Protein AF-A0A812L298-F1 (afdb_monomer)

Secondary structure (DSSP, 8-state):
----EEEEEEEE-HHHHHHHHHTT----TT-EEEEE-SS-TTSPPBHHHHHHHHHHHHHHHHHHHTTTS--EEEEEEEEEETT-S-TTT-----TTSBHHHH--TTEEEEEEEEEEEHHHHHH-S----HHHHHHHHHH-S--TT-EEEEE-SS-EEEEEEEEEEEEETTEEEEEEEEE---STHHHHHHHSPP--SSSPPPPSS-TT-EEEEEE---TTSB-EEEEEEEEEESPBPPS-SEEEETTEEEE--SB-SEEEEESSSSSSEEEE-S--TTTEEETT-S-SS--BS---SEEEEE-TTS-EEEEETTT--EEE-----TTS----------

Sequence (338 aa):
MPKDSIKVYIKWAKETAELFQDLEINWSEKELVKIQCPESPDAPITIDDMSTWIESRVESMYETATQGMDKIMVQVQWIATASSPEIEIQLALNWNDAVHEHFKDEDLVVVECQAMSESGEEETGPNYTKQNLKDIRKTLRFSLSDRVICNCGPLWLPGSVVGTAVESDGELFPYLVKTVCFELLFLVKSAALGRMTSSRPKLRFAEGERVAVRVRNSNDGLECWCSGRVAALWPQLPGESKWDIDGITGEFPKEVPYRVDLLAGPANWIFVHWDNHTLIRREGLQPQTRVKGISKRLEIRRRDDGTMEQVDHLTEHRKPVSKINADMDMSDSDSDQD

Radius of gyration: 24.57 Å; Cα contacts (8 Å, |Δi|>4): 551; chains: 1; bounding box: 57×62×57 Å

Solvent-accessible surface area (backbone atoms only — not comparable to full-atom values): 20138 Å² total; per-residue (Å²): 128,79,55,29,61,50,36,32,22,52,37,65,32,71,69,32,44,54,54,32,56,78,63,64,47,88,76,59,58,83,47,75,43,76,50,64,56,91,87,43,73,85,45,66,39,24,41,45,59,53,41,53,51,51,28,55,50,53,31,52,49,35,22,59,71,49,71,64,77,44,50,51,53,53,45,66,77,40,61,46,60,69,82,51,94,56,78,89,74,64,75,65,62,61,49,82,41,46,39,75,81,80,50,56,73,72,36,52,34,34,34,34,50,48,74,49,40,62,68,58,57,75,72,70,36,78,84,71,46,78,64,53,44,54,56,53,51,70,71,51,91,74,55,80,66,38,78,45,70,43,78,70,80,99,43,76,42,56,24,29,26,75,36,61,54,38,78,55,95,58,40,76,37,68,63,38,65,49,62,61,85,60,89,53,58,66,57,37,31,71,66,22,71,68,78,89,59,94,71,80,78,88,69,96,73,56,70,70,40,61,25,26,32,55,51,77,50,48,96,88,54,28,50,33,74,35,50,26,28,28,70,34,69,57,40,71,57,82,76,79,51,63,50,73,58,97,85,51,69,52,72,43,41,60,50,27,53,32,28,30,38,35,76,58,73,99,50,67,54,49,72,39,36,53,97,38,51,80,43,42,31,53,56,88,62,64,73,92,69,73,38,74,73,77,71,71,59,66,45,80,40,75,45,98,88,69,50,46,30,36,35,32,47,72,80,69,48,74,44,75,52,78,73,73,68,92,76,74,74,85,72,85,71,86,72,83,82,128

Organism: Symbiodinium pilosum (NCBI:txid2952)

pLDDT: mean 87.44, std 13.54, range [41.84, 98.56]

Foldseek 3Di:
DQQQKAWEQEDEDPVQVVVCVVLVQDDDSPDTDMQGDPPDSRDFQFLLSVQVVVQVVSQVSSCVVVVNPKTKGKGWPAKAFPPPPCPPDDDGDDRGDGPVVHDHHHTYMYIYMDMDMPVNLPPPQPPQDPVNQVVLLVVDPDDAQDWDWDDPDPDTFIWGFHDAQDDDSSDTDRTDTGGDCPPPLVVLQRPADDDPDPDDDDAPDDFQAKKWFWDDADPVLWTDIFIWTFHDAFDFRDDDQWDADPNDIDGTDRTAGTKTQTPDDPDRIDGQRDRDLQTMFHPVPDDPDTDNDTDDQWDWDQDPVRWIWIARRNVRDIHGDDDDPPPPDPPPPPPPDD

Mean predicted aligned error: 14.36 Å

Structure (mmCIF, N/CA/C/O backbone):
data_AF-A0A812L298-F1
#
_entry.id   AF-A0A812L298-F1
#
loop_
_atom_site.group_PDB
_atom_site.id
_atom_site.type_symbol
_atom_site.label_atom_id
_atom_site.label_alt_id
_atom_site.label_comp_id
_atom_site.label_asym_id
_atom_site.label_entity_id
_atom_site.label_seq_id
_atom_site.pdbx_PDB_ins_code
_atom_site.Cartn_x
_atom_site.Cartn_y
_atom_site.Cartn_z
_atom_site.occupancy
_atom_site.B_iso_or_equiv
_atom_site.auth_seq_id
_atom_site.auth_comp_id
_atom_site.auth_asym_id
_atom_site.auth_atom_id
_atom_site.pdbx_PDB_model_num
ATOM 1 N N . MET A 1 1 ? -16.485 22.740 -23.161 1.00 54.47 1 MET A N 1
ATOM 2 C CA . MET A 1 1 ? -15.365 23.500 -22.573 1.00 54.47 1 MET A CA 1
ATOM 3 C C . MET A 1 1 ? -14.612 22.545 -21.671 1.00 54.47 1 MET A C 1
ATOM 5 O O . MET A 1 1 ? -15.299 21.721 -21.069 1.00 54.47 1 MET A O 1
ATOM 9 N N . PRO A 1 2 ? -13.271 22.581 -21.646 1.00 57.38 2 PRO A N 1
ATOM 10 C CA . PRO A 1 2 ? -12.491 21.728 -20.758 1.00 57.38 2 PRO A CA 1
ATOM 11 C C . PRO A 1 2 ? -12.978 21.937 -19.323 1.00 57.38 2 PRO A C 1
ATOM 13 O O . PRO A 1 2 ? -13.188 23.072 -18.900 1.00 57.38 2 PRO A O 1
ATOM 16 N N . LYS A 1 3 ? -13.264 20.832 -18.641 1.00 80.56 3 LYS A N 1
ATOM 17 C CA . LYS A 1 3 ? -13.674 20.777 -17.236 1.00 80.56 3 LYS A CA 1
ATOM 18 C C . LYS A 1 3 ? -12.449 20.391 -16.398 1.00 80.56 3 LYS A C 1
ATOM 20 O O . LYS A 1 3 ? -12.455 19.402 -15.674 1.00 80.56 3 LYS A O 1
ATOM 25 N N . ASP A 1 4 ? -11.363 21.120 -16.632 1.00 89.69 4 ASP A N 1
ATOM 26 C CA . ASP A 1 4 ? -10.029 20.868 -16.082 1.00 89.69 4 ASP A CA 1
ATOM 27 C C . ASP A 1 4 ? -9.793 21.620 -14.766 1.00 89.69 4 ASP A C 1
ATOM 29 O O . ASP A 1 4 ? -8.717 21.519 -14.182 1.00 89.69 4 ASP A O 1
ATOM 33 N N . SER A 1 5 ? -10.774 22.408 -14.312 1.00 95.06 5 SER A N 1
ATOM 34 C CA . SER A 1 5 ? -10.739 23.112 -13.036 1.00 95.06 5 SER A CA 1
ATOM 35 C C . SER A 1 5 ? -12.124 23.297 -12.430 1.00 95.06 5 SER A C 1
ATOM 37 O O . SER A 1 5 ? -13.108 23.446 -13.154 1.00 95.06 5 SER A O 1
ATOM 39 N N . ILE A 1 6 ? -12.177 23.336 -11.099 1.00 96.69 6 ILE A N 1
ATOM 40 C CA . ILE A 1 6 ? -13.368 23.696 -10.325 1.00 96.69 6 ILE A CA 1
ATOM 41 C C . ILE A 1 6 ? -13.016 24.774 -9.299 1.00 96.69 6 ILE A C 1
ATOM 43 O O . ILE A 1 6 ? -11.891 24.812 -8.788 1.00 96.69 6 ILE A O 1
ATOM 47 N N . LYS A 1 7 ? -13.962 25.665 -8.997 1.00 97.44 7 LYS A N 1
ATOM 48 C CA . LYS A 1 7 ? -13.848 26.614 -7.884 1.00 97.44 7 LYS A CA 1
ATOM 49 C C . LYS A 1 7 ? -14.827 26.245 -6.783 1.00 97.44 7 LYS A C 1
ATOM 51 O O . LYS A 1 7 ? -16.012 26.192 -7.058 1.00 97.44 7 LYS A O 1
ATOM 56 N N . VAL A 1 8 ? -14.377 26.035 -5.555 1.00 97.62 8 VAL A N 1
ATOM 57 C CA . VAL A 1 8 ? -15.259 25.645 -4.438 1.00 97.62 8 VAL A CA 1
ATOM 58 C C . VAL A 1 8 ? -14.851 26.339 -3.145 1.00 97.62 8 VAL A C 1
ATOM 60 O O . VAL A 1 8 ? -13.717 26.800 -3.011 1.00 97.62 8 VAL A O 1
ATOM 63 N N . TYR A 1 9 ? -15.773 26.408 -2.192 1.00 97.81 9 TYR A N 1
ATOM 64 C CA . TYR A 1 9 ? -15.459 26.697 -0.796 1.00 97.81 9 TYR A CA 1
ATOM 65 C C . TYR A 1 9 ? -15.268 25.376 -0.059 1.00 97.81 9 TYR A C 1
ATOM 67 O O . TYR A 1 9 ? -16.075 24.464 -0.225 1.00 97.81 9 TYR A O 1
ATOM 75 N N . ILE A 1 10 ? -14.226 25.273 0.763 1.00 97.62 10 ILE A N 1
ATOM 76 C CA . ILE A 1 10 ? -13.982 24.084 1.585 1.00 97.62 10 ILE A CA 1
ATOM 77 C C . ILE A 1 10 ? -14.351 24.393 3.028 1.00 97.62 10 ILE A C 1
ATOM 79 O O . ILE A 1 10 ? -13.881 25.376 3.601 1.00 97.62 10 ILE A O 1
ATOM 83 N N . LYS A 1 11 ? -15.177 23.526 3.600 1.00 96.44 11 LYS A N 1
ATOM 84 C CA . LYS A 1 11 ? -15.534 23.501 5.009 1.00 96.44 11 LYS A CA 1
ATOM 85 C C . LYS A 1 11 ? -15.135 22.158 5.599 1.00 96.44 11 LYS A C 1
ATOM 87 O O . LYS A 1 11 ? -15.425 21.113 5.023 1.00 96.44 11 LYS A O 1
ATOM 92 N N . TRP A 1 12 ? -14.519 22.183 6.769 1.00 96.56 12 TRP A N 1
ATOM 93 C CA . TRP A 1 12 ? -14.191 20.955 7.476 1.00 96.56 12 TRP A CA 1
ATOM 94 C C . TRP A 1 12 ? -15.433 20.366 8.139 1.00 96.56 12 TRP A C 1
ATOM 96 O O . TRP A 1 12 ? -16.313 21.087 8.628 1.00 96.56 12 TRP A O 1
ATOM 106 N N . ALA A 1 13 ? -15.500 19.041 8.159 1.00 94.19 13 ALA A N 1
ATOM 107 C CA . ALA A 1 13 ? -16.335 18.332 9.107 1.00 94.19 13 ALA A CA 1
ATOM 108 C C . ALA A 1 13 ? -15.912 18.685 10.543 1.00 94.19 13 ALA A C 1
ATOM 110 O O . ALA A 1 13 ? -14.827 19.223 10.779 1.00 94.19 13 ALA A O 1
ATOM 111 N N . LYS A 1 14 ? -16.802 18.458 11.510 1.00 94.50 14 LYS A N 1
ATOM 112 C CA . LYS A 1 14 ? -16.631 18.990 12.866 1.00 94.50 14 LYS A CA 1
ATOM 113 C C . LYS A 1 14 ? -15.371 18.427 13.532 1.00 94.50 14 LYS A C 1
ATOM 115 O O . LYS A 1 14 ? -14.591 19.191 14.089 1.00 94.50 14 LYS A O 1
ATOM 120 N N . GLU A 1 15 ? -15.177 17.121 13.436 1.00 93.50 15 GLU A N 1
ATOM 121 C CA . GLU A 1 15 ? -14.054 16.378 13.998 1.00 93.50 15 GLU A CA 1
ATOM 122 C C . GLU A 1 15 ? -12.728 16.834 13.374 1.00 93.50 15 GLU A C 1
ATOM 124 O O . GLU A 1 15 ? -11.774 17.147 14.085 1.00 93.50 15 GLU A O 1
ATOM 129 N N . THR A 1 16 ? -12.699 16.981 12.046 1.00 95.81 16 THR A N 1
ATOM 130 C CA . THR A 1 16 ? -11.547 17.536 11.321 1.00 95.81 16 THR A CA 1
ATOM 131 C C . THR A 1 16 ? -11.248 18.985 11.725 1.00 95.81 16 THR A C 1
ATOM 133 O O . THR A 1 16 ? -10.086 19.352 11.871 1.00 95.81 16 THR A O 1
ATOM 136 N N . ALA A 1 17 ? -12.272 19.823 11.924 1.00 96.81 17 ALA A N 1
ATOM 137 C CA . ALA A 1 17 ? -12.091 21.214 12.337 1.00 96.81 17 ALA A CA 1
ATOM 138 C C . ALA A 1 17 ? -11.452 21.323 13.731 1.00 96.81 17 ALA A C 1
ATOM 140 O O . ALA A 1 17 ? -10.579 22.164 13.932 1.00 96.81 17 ALA A O 1
ATOM 141 N N . GLU A 1 18 ? -11.874 20.471 14.671 1.00 95.75 18 GLU A N 1
ATOM 142 C CA . GLU A 1 18 ? -11.286 20.374 16.014 1.00 95.75 18 GLU A CA 1
ATOM 143 C C . GLU A 1 18 ? -9.820 19.912 15.928 1.00 95.75 18 GLU A C 1
ATOM 145 O O . GLU A 1 18 ? -8.937 20.587 16.455 1.00 95.75 18 GLU A O 1
ATOM 150 N N . LEU A 1 19 ? -9.541 18.846 15.165 1.00 95.00 19 LEU A N 1
ATOM 151 C CA . LEU A 1 19 ? -8.179 18.350 14.926 1.00 95.00 19 LEU A CA 1
ATOM 152 C C . LEU A 1 19 ? -7.259 19.428 14.326 1.00 95.00 19 LEU A C 1
ATOM 154 O O . LEU A 1 19 ? -6.132 19.624 14.772 1.00 95.00 19 LEU A O 1
ATOM 158 N N . PHE A 1 20 ? -7.728 20.142 13.303 1.00 96.56 20 PHE A N 1
ATOM 159 C CA . PHE A 1 20 ? -6.929 21.151 12.603 1.00 96.56 20 PHE A CA 1
ATOM 160 C C . PHE A 1 20 ? -6.741 22.430 13.418 1.00 96.56 20 PHE A C 1
ATOM 162 O O . PHE A 1 20 ? -5.748 23.131 13.222 1.00 96.56 20 PHE A O 1
ATOM 169 N N . GLN A 1 21 ? -7.649 22.722 14.352 1.00 96.06 21 GLN A N 1
ATOM 170 C CA . GLN A 1 21 ? -7.463 23.794 15.323 1.00 96.06 21 GLN A CA 1
ATOM 171 C C . GLN A 1 21 ? -6.296 23.486 16.272 1.00 96.06 21 GLN A C 1
ATOM 173 O O . GLN A 1 21 ? -5.487 24.380 16.526 1.00 96.06 21 GLN A O 1
ATOM 178 N N . ASP A 1 22 ? -6.183 22.243 16.748 1.00 93.56 22 ASP A N 1
ATOM 179 C CA . ASP A 1 22 ? -5.086 21.809 17.625 1.00 93.56 22 ASP A CA 1
ATOM 180 C C . ASP A 1 22 ? -3.728 21.803 16.899 1.00 93.56 22 ASP A C 1
ATOM 182 O O . ASP A 1 22 ? -2.700 22.103 17.502 1.00 93.56 22 ASP A O 1
ATOM 186 N N . LEU A 1 23 ? -3.729 21.529 15.590 1.00 94.38 23 LEU A N 1
ATOM 187 C CA . LEU A 1 23 ? -2.545 21.573 14.719 1.00 94.38 23 LEU A CA 1
ATOM 188 C C . LEU A 1 23 ? -2.217 22.981 14.176 1.00 94.38 23 LEU A C 1
ATOM 190 O O . LEU A 1 23 ? -1.342 23.118 13.325 1.00 94.38 23 LEU A O 1
ATOM 194 N N . GLU A 1 24 ? -2.931 24.021 14.621 1.00 95.88 24 GLU A N 1
ATOM 195 C CA . GLU A 1 24 ? -2.778 25.415 14.168 1.00 95.88 24 GLU A CA 1
ATOM 196 C C . GLU A 1 24 ? -2.913 25.618 12.638 1.00 95.88 24 GLU A C 1
ATOM 198 O O . GLU A 1 24 ? -2.385 26.573 12.057 1.00 95.88 24 GLU A O 1
ATOM 203 N N . ILE A 1 25 ? -3.674 24.758 11.956 1.00 96.31 25 ILE A N 1
ATOM 204 C CA . ILE A 1 25 ? -3.893 24.837 10.507 1.00 96.31 25 ILE A CA 1
ATOM 205 C C . ILE A 1 25 ? -4.925 25.931 10.205 1.00 96.31 25 ILE A C 1
ATOM 207 O O . ILE A 1 25 ? -6.136 25.761 10.348 1.00 96.31 25 ILE A O 1
ATOM 211 N N . ASN A 1 26 ? -4.445 27.084 9.737 1.00 94.25 26 ASN A N 1
ATOM 212 C CA . ASN A 1 26 ? -5.278 28.266 9.507 1.00 94.25 26 ASN A CA 1
ATOM 213 C C . ASN A 1 26 ? -5.971 28.266 8.130 1.00 94.25 26 ASN A C 1
ATOM 215 O O . ASN A 1 26 ? -5.600 29.029 7.234 1.00 94.25 26 ASN A O 1
ATOM 219 N N . TRP A 1 27 ? -6.977 27.407 7.946 1.00 96.25 27 TRP A N 1
ATOM 220 C CA . TRP A 1 27 ? -7.799 27.374 6.730 1.00 96.25 27 TRP A CA 1
ATOM 221 C C . TRP A 1 27 ? -9.065 28.226 6.868 1.00 96.25 27 TRP A C 1
ATOM 223 O O . TRP A 1 27 ? -9.866 28.042 7.782 1.00 96.25 27 TRP A O 1
ATOM 233 N N . SER A 1 28 ? -9.296 29.138 5.921 1.00 96.12 28 SER A N 1
ATOM 234 C CA . SER A 1 28 ? -10.491 29.986 5.910 1.00 96.12 28 SER A CA 1
ATOM 235 C C . SER A 1 28 ? -11.615 29.358 5.085 1.00 96.12 28 SER A C 1
ATOM 237 O O . SER A 1 28 ? -11.515 29.283 3.863 1.00 96.12 28 SER A O 1
ATOM 239 N N . GLU A 1 29 ? -12.750 29.031 5.715 1.00 95.50 29 GLU A N 1
ATOM 240 C CA . GLU A 1 29 ? -13.959 28.552 5.007 1.00 95.50 29 GLU A CA 1
ATOM 241 C C . GLU A 1 29 ? -14.527 29.573 3.997 1.00 95.50 29 GLU A C 1
ATOM 243 O O . GLU A 1 29 ? -15.375 29.250 3.169 1.00 95.50 29 GLU A O 1
ATOM 248 N N . LYS A 1 30 ? -14.081 30.834 4.064 1.00 96.31 30 LYS A N 1
ATOM 249 C CA . LYS A 1 30 ? -14.490 31.911 3.147 1.00 96.31 30 LYS A CA 1
ATOM 250 C C . LYS A 1 30 ? -13.591 32.022 1.918 1.00 96.31 30 LYS A C 1
ATOM 252 O O . LYS A 1 30 ? -13.860 32.854 1.051 1.00 96.31 30 LYS A O 1
ATOM 257 N N . GLU A 1 31 ? -12.497 31.268 1.864 1.00 96.94 31 GLU A N 1
ATOM 258 C CA . GLU A 1 31 ? -11.601 31.272 0.718 1.00 96.94 31 GLU A CA 1
ATOM 259 C C . GLU A 1 31 ? -12.207 30.453 -0.428 1.00 96.94 31 GLU A C 1
ATOM 261 O O . GLU A 1 31 ? -12.492 29.267 -0.279 1.00 96.94 31 GLU A O 1
ATOM 266 N N . LEU A 1 32 ? -12.390 31.093 -1.586 1.00 97.56 32 LEU A N 1
ATOM 267 C CA . LEU A 1 32 ? -12.766 30.400 -2.815 1.00 97.56 32 LEU A CA 1
ATOM 268 C C . LEU A 1 32 ? -11.501 29.808 -3.442 1.00 97.56 32 LEU A C 1
ATOM 270 O O . LEU A 1 32 ? -10.685 30.542 -4.009 1.00 97.56 32 LEU A O 1
ATOM 274 N N . VAL A 1 33 ? -11.341 28.490 -3.355 1.00 97.25 33 VAL A N 1
ATOM 275 C CA . VAL A 1 33 ? -10.172 27.795 -3.897 1.00 97.25 33 VAL A CA 1
ATOM 276 C C . VAL A 1 33 ? -10.432 27.328 -5.323 1.00 97.25 33 VAL A C 1
ATOM 278 O O . VAL A 1 33 ? -11.528 26.882 -5.649 1.00 97.25 33 VAL A O 1
ATOM 281 N N . LYS A 1 34 ? -9.416 27.429 -6.187 1.00 97.19 34 LYS A N 1
ATOM 282 C CA . LYS A 1 34 ? -9.440 26.864 -7.541 1.00 97.19 34 LYS A CA 1
ATOM 283 C C . LYS A 1 34 ? -8.575 25.607 -7.572 1.00 97.19 34 LYS A C 1
ATOM 285 O O . LYS A 1 34 ? -7.360 25.708 -7.419 1.00 97.19 34 LYS A O 1
ATOM 290 N N . ILE A 1 35 ? -9.198 24.465 -7.832 1.00 95.75 35 ILE A N 1
ATOM 291 C CA . ILE A 1 35 ? -8.538 23.165 -7.968 1.00 95.75 35 ILE A CA 1
ATOM 292 C C . ILE A 1 35 ? -8.365 22.882 -9.461 1.00 95.75 35 ILE A C 1
ATOM 294 O O . ILE A 1 35 ? -9.305 23.066 -10.234 1.00 95.75 35 ILE A O 1
ATOM 298 N N . GLN A 1 36 ? -7.158 22.500 -9.883 1.00 94.00 36 GLN A N 1
ATOM 299 C CA . GLN A 1 36 ? -6.814 22.227 -11.282 1.00 94.00 36 GLN A CA 1
ATOM 300 C C . GLN A 1 36 ? -5.922 20.984 -11.361 1.00 94.00 36 GLN A C 1
ATOM 302 O O . GL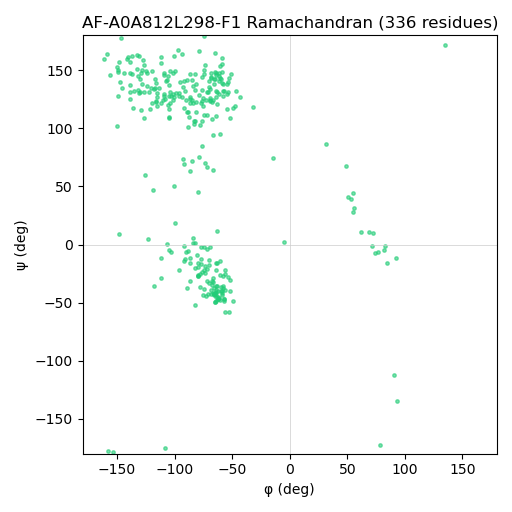N A 1 36 ? -4.933 20.911 -10.633 1.00 94.00 36 GLN A O 1
ATOM 307 N N . CYS A 1 37 ? -6.248 20.032 -12.242 1.00 84.19 37 CYS A N 1
ATOM 308 C CA . CYS A 1 37 ? -5.417 18.841 -12.442 1.00 84.19 37 CYS A CA 1
ATOM 309 C C . CYS A 1 37 ? -4.175 19.206 -13.283 1.00 84.19 37 CYS A C 1
ATOM 311 O O . CYS A 1 37 ? -4.324 19.728 -14.393 1.00 84.19 37 CYS A O 1
ATOM 313 N N . PRO A 1 38 ? -2.947 18.959 -12.793 1.00 71.25 38 PRO A N 1
ATOM 314 C CA . PRO A 1 38 ? -1.731 19.362 -13.496 1.00 71.25 38 PRO A CA 1
ATOM 315 C C . PRO A 1 38 ? -1.336 18.412 -14.638 1.00 71.25 38 PRO A C 1
ATOM 317 O O . PRO A 1 38 ? -0.552 18.803 -15.502 1.00 71.25 38 PRO A O 1
ATOM 320 N N . GLU A 1 39 ? -1.834 17.171 -14.648 1.00 77.19 39 GLU A N 1
ATOM 321 C CA . GLU A 1 39 ? -1.247 16.104 -15.472 1.00 77.19 39 GLU A CA 1
ATOM 322 C C . GLU A 1 39 ? -1.930 15.888 -16.828 1.00 77.19 39 GLU A C 1
ATOM 324 O O . GLU A 1 39 ? -1.297 15.370 -17.750 1.00 77.19 39 GLU A O 1
ATOM 329 N N . SER A 1 40 ? -3.188 16.308 -16.995 1.00 79.19 40 SER A N 1
ATOM 330 C CA . SER A 1 40 ? -3.911 16.132 -18.258 1.00 79.19 40 SER A CA 1
ATOM 331 C C . SER A 1 40 ? -4.944 17.244 -18.485 1.00 79.19 40 SER A C 1
ATOM 333 O O . SER A 1 40 ? -6.040 17.168 -17.930 1.00 79.19 40 SER A O 1
ATOM 335 N N . PRO A 1 41 ? -4.658 18.245 -19.343 1.00 79.19 41 PRO A N 1
ATOM 336 C CA . PRO A 1 41 ? -5.571 19.369 -19.591 1.00 79.19 41 PRO A CA 1
ATOM 337 C C . PRO A 1 41 ? -6.908 18.951 -20.229 1.00 79.19 41 PRO A C 1
ATOM 339 O O . PRO A 1 41 ? -7.867 19.719 -20.214 1.00 79.19 41 PRO A O 1
ATOM 342 N N . ASP A 1 42 ? -6.979 17.736 -20.781 1.00 87.00 42 ASP A N 1
ATOM 343 C CA . ASP A 1 42 ? -8.177 17.192 -21.423 1.00 87.00 42 ASP A CA 1
ATOM 344 C C . ASP A 1 42 ? -8.932 16.172 -20.549 1.00 87.00 42 ASP A C 1
ATOM 346 O O . ASP A 1 42 ? -10.018 15.731 -20.932 1.00 87.00 42 ASP A O 1
ATOM 350 N N . ALA A 1 43 ? -8.389 15.781 -19.387 1.00 89.12 43 ALA A N 1
ATOM 351 C CA . ALA A 1 43 ? -9.072 14.857 -18.481 1.00 89.12 43 ALA A CA 1
ATOM 352 C C . ALA A 1 43 ? -9.965 15.630 -17.494 1.00 89.12 43 ALA A C 1
ATOM 354 O O . ALA A 1 43 ? -9.574 16.702 -17.029 1.00 89.12 43 ALA A O 1
ATOM 355 N N . PRO A 1 44 ? -11.165 15.118 -17.164 1.00 93.12 44 PRO A N 1
ATOM 356 C CA . PRO A 1 44 ? -11.955 15.691 -16.084 1.00 93.12 44 PRO A CA 1
ATOM 357 C C . PRO A 1 44 ? -11.234 15.485 -14.748 1.00 93.12 44 PRO A C 1
ATOM 359 O O . PRO A 1 44 ? -10.666 14.420 -14.522 1.00 93.12 44 PRO A O 1
ATOM 362 N N . ILE A 1 45 ? -11.309 16.475 -13.857 1.00 95.06 45 ILE A N 1
ATOM 363 C CA . ILE A 1 45 ? -10.868 16.303 -12.466 1.00 95.06 45 ILE A CA 1
ATOM 364 C C . ILE A 1 45 ? -11.751 15.247 -11.804 1.00 95.06 45 ILE A C 1
ATOM 366 O O . ILE A 1 45 ? -12.982 15.338 -11.888 1.00 95.06 45 ILE A O 1
ATOM 370 N N . THR A 1 46 ? -11.132 14.278 -11.139 1.00 95.19 46 THR A N 1
ATOM 371 C CA . THR A 1 46 ? -11.802 13.251 -10.335 1.00 95.19 46 THR A CA 1
ATOM 372 C C . THR A 1 46 ? -11.900 13.640 -8.857 1.00 95.19 46 THR A C 1
ATOM 374 O O . THR A 1 46 ? -11.230 14.567 -8.397 1.00 95.19 46 THR A O 1
ATOM 377 N N . ILE A 1 47 ? -12.759 12.960 -8.096 1.00 95.62 47 ILE A N 1
ATOM 378 C CA . ILE A 1 47 ? -12.847 13.153 -6.639 1.00 95.62 47 ILE A CA 1
ATOM 379 C C . ILE A 1 47 ? -11.488 12.879 -5.967 1.00 95.62 47 ILE A C 1
ATOM 381 O O . ILE A 1 47 ? -11.107 13.624 -5.068 1.00 95.62 47 ILE A O 1
ATOM 385 N N . ASP A 1 48 ? -10.736 11.884 -6.446 1.00 94.19 48 ASP A N 1
ATOM 386 C CA . ASP A 1 48 ? -9.365 11.577 -6.010 1.00 94.19 48 ASP A CA 1
ATOM 387 C C . ASP A 1 48 ? -8.401 12.751 -6.262 1.00 94.19 48 ASP A C 1
ATOM 389 O O . ASP A 1 48 ? -7.722 13.204 -5.346 1.00 94.19 48 ASP A O 1
ATOM 393 N N . ASP A 1 49 ? -8.419 13.345 -7.462 1.00 94.38 49 ASP A N 1
ATOM 394 C CA . ASP A 1 49 ? -7.581 14.516 -7.775 1.00 94.38 49 ASP A CA 1
ATOM 395 C C . ASP A 1 49 ? -7.871 15.700 -6.834 1.00 94.38 49 ASP A C 1
ATOM 397 O O . ASP A 1 49 ? -6.963 16.410 -6.393 1.00 94.38 49 ASP A O 1
ATOM 401 N N . MET A 1 50 ? -9.154 15.934 -6.538 1.00 95.88 50 MET A N 1
ATOM 402 C CA . MET A 1 50 ? -9.583 16.966 -5.595 1.00 95.88 50 MET A CA 1
ATOM 403 C C . MET A 1 50 ? -9.105 16.658 -4.171 1.00 95.88 50 MET A C 1
ATOM 405 O O . MET A 1 50 ? -8.627 17.564 -3.491 1.00 95.88 50 MET A O 1
ATOM 409 N N . SER A 1 51 ? -9.202 15.396 -3.753 1.00 95.62 51 SER A N 1
ATOM 410 C CA . SER A 1 51 ? -8.711 14.883 -2.473 1.00 95.62 51 SER A CA 1
ATOM 411 C C . SER A 1 51 ? -7.224 15.164 -2.287 1.00 95.62 51 SER A C 1
ATOM 413 O O . SER A 1 51 ? -6.843 15.903 -1.382 1.00 95.62 51 SER A O 1
ATOM 415 N N . THR A 1 52 ? -6.396 14.683 -3.216 1.00 93.38 52 THR A N 1
ATOM 416 C CA . THR A 1 52 ? -4.938 14.848 -3.181 1.00 93.38 52 THR A CA 1
ATOM 417 C C . THR A 1 52 ? -4.525 16.317 -3.182 1.00 93.38 52 THR A C 1
ATOM 419 O O . THR A 1 52 ? -3.567 16.706 -2.512 1.00 93.38 52 THR A O 1
ATOM 422 N N . TRP A 1 53 ? -5.249 17.169 -3.914 1.00 95.69 53 TRP A N 1
ATOM 423 C CA . TRP A 1 53 ? -4.984 18.606 -3.893 1.00 95.69 53 TRP A CA 1
ATOM 424 C C . TRP A 1 53 ? -5.260 19.226 -2.517 1.00 95.69 53 TRP A C 1
ATOM 426 O O . TRP A 1 53 ? -4.480 20.064 -2.058 1.00 95.69 53 TRP A O 1
ATOM 436 N N . ILE A 1 54 ? -6.358 18.831 -1.860 1.00 96.56 54 ILE A N 1
ATOM 437 C CA . ILE A 1 54 ? -6.713 19.311 -0.518 1.00 96.56 54 ILE A CA 1
ATOM 438 C C . ILE A 1 54 ? -5.662 18.849 0.496 1.00 96.56 54 ILE A C 1
ATOM 440 O O . ILE A 1 54 ? -5.147 19.689 1.232 1.00 96.56 54 ILE A O 1
ATOM 444 N N . GLU A 1 55 ? -5.310 17.561 0.488 1.00 96.00 55 GLU A N 1
ATOM 445 C CA . GLU A 1 55 ? -4.286 16.959 1.357 1.00 96.00 55 GLU A CA 1
ATOM 446 C C . GLU A 1 55 ? -2.968 17.728 1.250 1.00 96.00 55 GLU A C 1
ATOM 448 O O . GLU A 1 55 ? -2.531 18.345 2.220 1.00 96.00 55 GLU A O 1
ATOM 453 N N . SER A 1 56 ? -2.416 17.831 0.037 1.00 94.56 56 SER A N 1
ATOM 454 C CA . SER A 1 56 ? -1.142 18.513 -0.210 1.00 94.56 56 SER A CA 1
ATOM 455 C C . SER A 1 56 ? -1.152 19.980 0.233 1.00 94.56 56 SER A C 1
ATOM 457 O O . SER A 1 56 ? -0.148 20.505 0.726 1.00 94.56 56 SER A O 1
ATOM 459 N N . ARG A 1 57 ? -2.288 20.673 0.082 1.00 96.56 57 ARG A N 1
ATOM 460 C CA . ARG A 1 57 ? -2.407 22.064 0.525 1.00 96.56 57 ARG A CA 1
ATOM 461 C C . ARG A 1 57 ? -2.423 22.181 2.047 1.00 96.56 57 ARG A C 1
ATOM 463 O O . ARG A 1 57 ? -1.780 23.087 2.573 1.00 96.56 57 ARG A O 1
ATOM 470 N N . VAL A 1 58 ? -3.144 21.302 2.739 1.00 97.25 58 VAL A N 1
ATOM 471 C CA . VAL A 1 58 ? -3.186 21.269 4.209 1.00 97.25 58 VAL A CA 1
ATOM 472 C C . VAL A 1 58 ? -1.805 20.931 4.775 1.00 97.25 58 VAL A C 1
ATOM 474 O O . VAL A 1 58 ? -1.330 21.633 5.666 1.00 97.25 58 VAL A O 1
ATOM 477 N N . GLU A 1 59 ? -1.125 19.935 4.207 1.00 96.25 59 GLU A N 1
ATOM 478 C CA . GLU A 1 59 ? 0.245 19.555 4.577 1.00 96.25 59 GLU A CA 1
ATOM 479 C C . GLU A 1 59 ? 1.212 20.738 4.437 1.00 96.25 59 GLU A C 1
ATOM 481 O O . GLU A 1 59 ? 1.943 21.062 5.372 1.00 96.25 59 GLU A O 1
ATOM 486 N N . SER A 1 60 ? 1.152 21.464 3.315 1.00 96.19 60 SER A N 1
ATOM 487 C CA . SER A 1 60 ? 1.987 22.650 3.089 1.00 96.19 60 SER A CA 1
ATOM 488 C C . SER A 1 60 ? 1.697 23.787 4.078 1.00 96.19 60 SER A C 1
ATOM 490 O O . SER A 1 60 ? 2.614 24.501 4.497 1.00 96.19 60 SER A O 1
ATOM 492 N N . MET A 1 61 ? 0.433 23.973 4.473 1.00 96.81 61 MET A N 1
ATOM 493 C CA . MET A 1 61 ? 0.062 24.964 5.487 1.00 96.81 61 MET A CA 1
ATOM 494 C C . MET A 1 61 ? 0.641 24.610 6.855 1.00 96.81 61 MET A C 1
ATOM 496 O O . MET A 1 61 ? 1.167 25.497 7.527 1.00 96.81 61 MET A O 1
ATOM 500 N N . TYR A 1 62 ? 0.580 23.336 7.239 1.00 96.50 62 TYR A N 1
ATOM 501 C CA . TYR A 1 62 ? 1.165 22.854 8.484 1.00 96.50 62 TYR A CA 1
ATOM 502 C C . TYR A 1 62 ? 2.690 22.978 8.486 1.00 96.50 62 TYR A C 1
ATOM 504 O O . TYR A 1 62 ? 3.244 23.584 9.396 1.00 96.50 62 TYR A O 1
ATOM 512 N N . GLU A 1 63 ? 3.364 22.513 7.431 1.00 95.25 63 GLU A N 1
ATOM 513 C CA . GLU A 1 63 ? 4.819 22.644 7.284 1.00 95.25 63 GLU A CA 1
ATOM 514 C C . GLU A 1 63 ? 5.258 24.117 7.371 1.00 95.25 63 GLU A C 1
ATOM 516 O O . GLU A 1 63 ? 6.259 24.459 8.001 1.00 95.25 63 GLU A O 1
ATOM 521 N N . THR A 1 64 ? 4.472 25.028 6.790 1.00 95.38 64 THR A N 1
ATOM 522 C CA . THR A 1 64 ? 4.723 26.471 6.907 1.00 95.38 64 THR A CA 1
ATOM 523 C C . THR A 1 64 ? 4.556 26.961 8.349 1.00 95.38 64 THR A C 1
ATOM 525 O O . THR A 1 64 ? 5.380 27.748 8.821 1.00 95.38 64 THR A O 1
ATOM 528 N N . ALA A 1 65 ? 3.514 26.512 9.056 1.00 94.81 65 ALA A N 1
ATOM 529 C CA . ALA A 1 65 ? 3.251 26.882 10.447 1.00 94.81 65 ALA A CA 1
ATOM 530 C C . ALA A 1 65 ? 4.361 26.390 11.393 1.00 94.81 65 ALA A C 1
ATOM 532 O O . ALA A 1 65 ? 4.805 27.141 12.264 1.00 94.81 65 ALA A O 1
ATOM 533 N N . THR A 1 66 ? 4.883 25.183 11.163 1.00 95.56 66 THR A N 1
ATOM 534 C CA . THR A 1 66 ? 5.983 24.581 11.934 1.00 95.56 66 THR A CA 1
ATOM 535 C C . THR A 1 66 ? 7.371 25.009 11.457 1.00 95.56 66 THR A C 1
ATOM 537 O O . THR A 1 66 ? 8.374 24.566 12.013 1.00 95.56 66 THR A O 1
ATOM 540 N N . GLN A 1 67 ? 7.465 25.880 10.445 1.00 95.94 67 GLN A N 1
ATOM 541 C CA . GLN A 1 67 ? 8.728 26.303 9.823 1.00 95.94 67 GLN A CA 1
ATOM 542 C C . GLN A 1 67 ? 9.571 25.119 9.308 1.00 95.94 67 GLN A C 1
ATOM 544 O O . GLN A 1 67 ? 10.801 25.179 9.313 1.00 95.94 67 GLN A O 1
ATOM 549 N N . GLY A 1 68 ? 8.907 24.040 8.884 1.00 92.88 68 GLY A N 1
ATOM 550 C CA . GLY A 1 68 ? 9.527 22.802 8.416 1.00 92.88 68 GLY A CA 1
ATOM 551 C C . GLY A 1 68 ? 10.159 21.947 9.517 1.00 92.88 68 GLY A C 1
ATOM 552 O O . GLY A 1 68 ? 10.881 21.007 9.198 1.00 92.88 68 GLY A O 1
ATOM 553 N N . MET A 1 69 ? 9.930 22.262 10.800 1.00 92.94 69 MET A N 1
ATOM 554 C CA . MET A 1 69 ? 10.430 21.446 11.918 1.00 92.94 69 MET A CA 1
ATOM 555 C C . MET A 1 69 ? 9.667 20.130 12.087 1.00 92.94 69 MET A C 1
ATOM 557 O O . MET A 1 69 ? 10.165 19.232 12.756 1.00 92.94 69 MET A O 1
ATOM 561 N N . ASP A 1 70 ? 8.472 20.039 11.512 1.00 94.19 70 ASP A N 1
ATOM 562 C CA . ASP A 1 70 ? 7.613 18.864 11.573 1.00 94.19 70 ASP A CA 1
ATOM 563 C C . ASP A 1 70 ? 6.785 18.766 10.290 1.00 94.19 70 ASP A C 1
ATOM 565 O O . ASP A 1 70 ? 6.551 19.777 9.613 1.00 94.19 70 ASP A O 1
ATOM 569 N N . LYS A 1 71 ? 6.320 17.560 9.978 1.00 93.44 71 LYS A N 1
ATOM 570 C CA . LYS A 1 71 ? 5.452 17.282 8.835 1.00 93.44 71 LYS A CA 1
ATOM 571 C C . LYS A 1 71 ? 4.214 16.547 9.302 1.00 93.44 71 LYS A C 1
ATOM 573 O O . LYS A 1 71 ? 4.236 15.844 10.305 1.00 93.44 71 LYS A O 1
ATOM 578 N N . ILE A 1 72 ? 3.138 16.693 8.544 1.00 96.12 72 ILE A N 1
ATOM 579 C CA . ILE A 1 72 ? 1.937 15.881 8.715 1.00 96.12 72 ILE A CA 1
ATOM 580 C C . ILE A 1 72 ? 1.661 15.110 7.437 1.00 96.12 72 ILE A C 1
ATOM 582 O O . ILE A 1 72 ? 1.951 15.594 6.345 1.00 96.12 72 ILE A O 1
ATOM 586 N 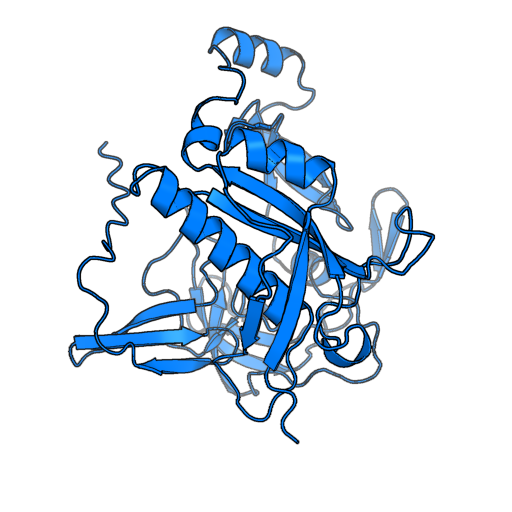N . MET A 1 73 ? 1.068 13.934 7.591 1.00 93.38 73 MET A N 1
ATOM 587 C CA . MET A 1 73 ? 0.365 13.235 6.526 1.00 93.38 73 MET A CA 1
ATOM 588 C C . MET A 1 73 ? -1.125 13.470 6.711 1.00 93.38 73 MET A C 1
ATOM 590 O O . MET A 1 73 ? -1.658 13.213 7.794 1.00 93.38 73 MET A O 1
ATOM 594 N N . VAL A 1 74 ? -1.798 13.946 5.667 1.00 95.38 74 VAL A N 1
ATOM 595 C CA . VAL A 1 74 ? -3.247 14.169 5.677 1.00 95.38 74 VAL A CA 1
ATOM 596 C C . VAL A 1 74 ? -3.905 13.206 4.703 1.00 95.38 74 VAL A C 1
ATOM 598 O O . VAL A 1 74 ? -3.460 13.055 3.572 1.00 95.38 74 VAL A O 1
ATOM 601 N N . GLN A 1 75 ? -4.992 12.572 5.131 1.00 94.75 75 GLN A N 1
ATOM 602 C CA . GLN A 1 75 ? -5.801 11.712 4.278 1.00 94.75 75 GLN A CA 1
ATOM 603 C C . GLN A 1 75 ? -7.270 12.100 4.380 1.00 94.75 75 GLN A C 1
ATOM 605 O O . GLN A 1 75 ? -7.898 11.938 5.433 1.00 94.75 75 GLN A O 1
ATOM 610 N N . VAL A 1 76 ? -7.844 12.564 3.277 1.00 95.50 76 VAL A N 1
ATOM 611 C CA . VAL A 1 76 ? -9.279 12.823 3.175 1.00 95.50 76 VAL A CA 1
ATOM 612 C C . VAL A 1 76 ? -10.019 11.486 3.194 1.00 95.50 76 VAL A C 1
ATOM 614 O O . VAL A 1 76 ? -9.750 10.574 2.416 1.00 95.50 76 VAL A O 1
ATOM 617 N N . GLN A 1 77 ? -10.978 11.367 4.104 1.00 93.44 77 GLN A N 1
ATOM 618 C CA . GLN A 1 77 ? -11.793 10.167 4.277 1.00 93.44 77 GLN A CA 1
ATOM 619 C C . GLN A 1 77 ? -13.038 10.205 3.391 1.00 93.44 77 GLN A C 1
ATOM 621 O O . GLN A 1 77 ? -13.460 9.176 2.861 1.00 93.44 77 GLN A O 1
ATOM 626 N N . TRP A 1 78 ? -13.639 11.388 3.230 1.00 93.69 78 TRP A N 1
ATOM 627 C CA . TRP A 1 78 ? -14.786 11.605 2.354 1.00 93.69 78 TRP A CA 1
ATOM 628 C C . TRP A 1 78 ? -14.978 13.087 2.008 1.00 93.69 78 TRP A C 1
ATOM 630 O O . TRP A 1 78 ? -14.511 13.986 2.709 1.00 93.69 78 TRP A O 1
ATOM 640 N N . ILE A 1 79 ? -15.711 13.326 0.916 1.00 94.44 79 ILE A N 1
ATOM 641 C CA . ILE A 1 79 ? -16.073 14.650 0.398 1.00 94.44 79 ILE A CA 1
ATOM 642 C C . ILE A 1 79 ? -17.580 14.663 0.109 1.00 94.44 79 ILE A C 1
ATOM 644 O O . ILE A 1 79 ? -18.094 13.742 -0.528 1.00 94.44 79 ILE A O 1
ATOM 648 N N . ALA A 1 80 ? -18.293 15.702 0.551 1.00 93.50 80 ALA A N 1
ATOM 649 C CA . ALA A 1 80 ? -19.738 15.844 0.359 1.00 93.50 80 ALA A CA 1
ATOM 650 C C . ALA A 1 80 ? -20.160 17.290 0.046 1.00 93.50 80 ALA A C 1
ATOM 652 O O . ALA A 1 80 ? -19.444 18.248 0.325 1.00 93.50 80 ALA A O 1
ATOM 653 N N . THR A 1 81 ? -21.360 17.476 -0.515 1.00 91.00 81 THR A N 1
ATOM 654 C CA . THR A 1 81 ? -21.964 18.812 -0.678 1.00 91.00 81 THR A CA 1
ATOM 655 C C . THR A 1 81 ? -22.674 19.245 0.604 1.00 91.00 81 THR A C 1
ATOM 657 O O . THR A 1 81 ? -23.448 18.481 1.181 1.00 91.00 81 THR A O 1
ATOM 660 N N . ALA A 1 82 ? -22.494 20.502 1.022 1.00 87.94 82 ALA A N 1
ATOM 661 C CA . ALA A 1 82 ? -23.186 21.058 2.190 1.00 87.94 82 ALA A CA 1
ATOM 662 C C . ALA A 1 82 ? -24.719 21.126 2.027 1.00 87.94 82 ALA A C 1
ATOM 664 O O . ALA A 1 82 ? -25.442 21.323 3.002 1.00 87.94 82 ALA A O 1
ATOM 665 N N . SER A 1 83 ? -25.220 20.997 0.795 1.00 82.62 83 SER A N 1
ATOM 666 C CA . SER A 1 83 ? -26.651 21.048 0.482 1.00 82.62 83 SER A CA 1
ATOM 667 C C . SER A 1 83 ? -27.397 19.735 0.741 1.00 82.62 83 SER A C 1
ATOM 669 O O . SER A 1 83 ? -28.628 19.733 0.687 1.00 82.62 83 SER A O 1
ATOM 671 N N . SER A 1 84 ? -26.690 18.637 1.034 1.00 75.94 84 SER A N 1
ATOM 672 C CA . SER A 1 84 ? -27.321 17.343 1.296 1.00 75.94 84 SER A CA 1
ATOM 673 C C . SER A 1 84 ? -27.822 17.297 2.750 1.00 75.94 84 SER A C 1
ATOM 675 O O . SER A 1 84 ? -27.005 17.329 3.668 1.00 75.94 84 SER A O 1
ATOM 677 N N . PRO A 1 85 ? -29.145 17.239 3.004 1.00 54.16 85 PRO A N 1
ATOM 678 C CA . PRO A 1 85 ? -29.718 17.329 4.354 1.00 54.16 85 PRO A CA 1
ATOM 679 C C . PRO A 1 85 ? -29.436 16.104 5.244 1.00 54.16 85 PRO A C 1
ATOM 681 O O . PRO A 1 85 ? -29.813 16.102 6.412 1.00 54.16 85 PRO A O 1
ATOM 684 N N . GLU A 1 86 ? -28.762 15.083 4.711 1.00 61.41 86 GLU A N 1
ATOM 685 C CA . GLU A 1 86 ? -28.417 13.829 5.385 1.00 61.41 86 GLU A CA 1
ATOM 686 C C . GLU A 1 86 ? -26.902 13.578 5.298 1.00 61.41 86 GLU A C 1
ATOM 688 O O . GLU A 1 86 ? -26.451 12.577 4.741 1.00 61.41 86 GLU A O 1
ATOM 693 N N . ILE A 1 87 ? -26.098 14.501 5.841 1.00 58.72 87 ILE A N 1
ATOM 694 C CA . ILE A 1 87 ? -24.633 14.333 5.959 1.00 58.72 87 ILE A CA 1
ATOM 695 C C . ILE A 1 87 ? -24.286 13.046 6.733 1.00 58.72 87 ILE A C 1
ATOM 697 O O . ILE A 1 87 ? -23.237 12.458 6.508 1.00 58.72 87 ILE A O 1
ATOM 701 N N . GLU A 1 88 ? -25.181 12.557 7.596 1.00 53.03 88 GLU A N 1
ATOM 702 C CA . GLU A 1 88 ? -24.855 11.472 8.523 1.00 53.03 88 GLU A CA 1
ATOM 703 C C . GLU A 1 88 ? -24.645 10.084 7.887 1.00 53.03 88 GLU A C 1
ATOM 705 O O . GLU A 1 88 ? -24.052 9.246 8.559 1.00 53.03 88 GLU A O 1
ATOM 710 N N . ILE A 1 89 ? -25.078 9.773 6.649 1.00 51.22 89 ILE A N 1
ATOM 711 C CA . ILE A 1 89 ? -24.913 8.397 6.094 1.00 51.22 89 ILE A CA 1
ATOM 712 C C . ILE A 1 89 ? -24.715 8.342 4.556 1.00 51.22 89 ILE A C 1
ATOM 714 O O . ILE A 1 89 ? -24.750 7.261 3.965 1.00 51.22 89 ILE A O 1
ATOM 718 N N . GLN A 1 90 ? -24.511 9.454 3.839 1.00 49.19 90 GLN A N 1
ATOM 719 C CA . GLN A 1 90 ? -24.364 9.343 2.379 1.00 49.19 90 GLN A CA 1
ATOM 720 C C . GLN A 1 90 ? -23.021 8.721 1.972 1.00 49.19 90 GLN A C 1
ATOM 722 O O . GLN A 1 90 ? -21.951 9.180 2.358 1.00 49.19 90 GLN A O 1
ATOM 727 N N . LEU A 1 91 ? -23.145 7.639 1.190 1.00 63.03 91 LEU A N 1
ATOM 728 C CA . LEU A 1 91 ? -22.101 6.901 0.482 1.00 63.03 91 LEU A CA 1
ATOM 729 C C . LEU A 1 91 ? -20.980 7.847 0.053 1.00 63.03 91 LEU A C 1
ATOM 731 O O . LEU A 1 91 ? -21.235 8.757 -0.737 1.00 63.03 91 LEU A O 1
ATOM 735 N N . ALA A 1 92 ? -19.766 7.610 0.558 1.00 69.88 92 ALA A N 1
ATOM 736 C CA . ALA A 1 92 ? -18.570 8.265 0.050 1.00 69.88 92 ALA A CA 1
ATOM 737 C C . ALA A 1 92 ? -18.631 8.276 -1.485 1.00 69.88 92 ALA A C 1
ATOM 739 O O . ALA A 1 92 ? -18.887 7.233 -2.102 1.00 69.88 92 ALA A O 1
ATOM 740 N N . LEU A 1 93 ? -18.478 9.464 -2.080 1.00 89.19 93 LEU A N 1
ATOM 741 C CA . LEU A 1 93 ? -18.433 9.602 -3.531 1.00 89.19 93 LEU A CA 1
ATOM 742 C C . LEU A 1 93 ? -17.379 8.637 -4.077 1.00 89.19 93 LEU A C 1
ATOM 744 O O . LEU A 1 93 ? -16.345 8.406 -3.447 1.00 89.19 93 LEU A O 1
ATOM 748 N N . ASN A 1 94 ? -17.639 8.040 -5.237 1.00 90.81 94 ASN A N 1
ATOM 749 C CA . ASN A 1 94 ? -16.640 7.174 -5.839 1.00 90.81 94 ASN A CA 1
ATOM 750 C C . ASN A 1 94 ? -15.444 8.039 -6.251 1.00 90.81 94 ASN A C 1
ATOM 752 O O . ASN A 1 94 ? -15.599 8.996 -7.005 1.00 90.81 94 ASN A O 1
ATOM 756 N N . TRP A 1 95 ? -14.254 7.685 -5.768 1.00 92.50 95 TRP A N 1
ATOM 757 C CA . TRP A 1 95 ? -13.014 8.430 -6.001 1.00 92.50 95 TRP A CA 1
ATOM 758 C C . TRP A 1 95 ? -12.719 8.684 -7.490 1.00 92.50 95 TRP A C 1
ATOM 760 O O . TRP A 1 95 ? -12.122 9.698 -7.835 1.00 92.50 95 TRP A O 1
ATOM 770 N N . ASN A 1 96 ? -13.195 7.810 -8.386 1.00 93.81 96 ASN A N 1
ATOM 771 C CA . ASN A 1 96 ? -12.992 7.941 -9.834 1.00 93.81 96 ASN A CA 1
ATOM 772 C C . ASN A 1 96 ? -14.065 8.776 -10.553 1.00 93.81 96 ASN A C 1
ATOM 774 O O . ASN A 1 96 ? -13.952 8.981 -11.764 1.00 93.81 96 ASN A O 1
ATOM 778 N N . ASP A 1 97 ? -15.120 9.210 -9.861 1.00 94.56 97 ASP A N 1
ATOM 779 C CA . ASP A 1 97 ? -16.155 10.036 -10.477 1.00 94.56 97 ASP A CA 1
ATOM 780 C C . ASP A 1 97 ? -15.593 11.417 -10.811 1.00 94.56 97 ASP A C 1
ATOM 782 O O . ASP A 1 97 ? -14.738 11.956 -10.104 1.00 94.56 97 ASP A O 1
ATOM 786 N N . ALA A 1 98 ? -16.096 12.025 -11.884 1.00 95.38 98 ALA A N 1
ATOM 787 C CA . ALA A 1 98 ? -15.712 13.385 -12.224 1.00 95.38 98 ALA A CA 1
ATOM 788 C C . ALA A 1 98 ? -16.335 14.373 -11.223 1.00 95.38 98 ALA A C 1
ATOM 790 O O . ALA A 1 98 ? -17.546 14.369 -11.006 1.00 95.38 98 ALA A O 1
ATOM 791 N N . VAL A 1 99 ? -15.534 15.292 -10.676 1.00 95.81 99 VAL A N 1
ATOM 792 C CA . VAL A 1 99 ? -15.964 16.281 -9.666 1.00 95.81 99 VAL A CA 1
ATOM 793 C C . VAL A 1 99 ? -17.207 17.052 -10.122 1.00 95.81 99 VAL A C 1
ATOM 795 O O . VAL A 1 99 ? -18.133 17.278 -9.350 1.00 95.81 99 VAL A O 1
ATOM 798 N N . HIS A 1 100 ? -17.275 17.408 -11.405 1.00 95.81 100 HIS A N 1
ATOM 799 C CA . HIS A 1 100 ? -18.388 18.171 -11.978 1.00 95.81 100 HIS A CA 1
ATOM 800 C C . HIS A 1 100 ? -19.709 17.400 -12.130 1.00 95.81 100 HIS A C 1
ATOM 802 O O . HIS A 1 100 ? -20.688 17.978 -12.611 1.00 95.81 100 HIS A O 1
ATOM 808 N N . GLU A 1 101 ? -19.739 16.105 -11.823 1.00 94.94 101 GLU A N 1
ATOM 809 C CA . GLU A 1 101 ? -20.986 15.342 -11.700 1.00 94.94 101 GLU A CA 1
ATOM 810 C C . GLU A 1 101 ? -21.656 15.594 -10.343 1.00 94.94 101 GLU A C 1
ATOM 812 O O . GLU A 1 101 ? -22.882 15.538 -10.251 1.00 94.94 101 GLU A O 1
ATOM 817 N N . HIS A 1 102 ? -20.860 15.961 -9.333 1.00 94.62 102 HIS A N 1
ATOM 818 C CA . HIS A 1 102 ? -21.282 16.104 -7.937 1.00 94.62 102 HIS A CA 1
ATOM 819 C C . HIS A 1 102 ? -21.272 17.553 -7.442 1.00 94.62 102 HIS A C 1
ATOM 821 O O . HIS A 1 102 ? -22.081 17.915 -6.589 1.00 94.62 102 HIS A O 1
ATOM 827 N N . PHE A 1 103 ? -20.403 18.396 -8.005 1.00 95.31 103 PHE A N 1
ATOM 828 C CA . PHE A 1 103 ? -20.187 19.774 -7.567 1.00 95.31 103 PHE A CA 1
ATOM 829 C C . PHE A 1 103 ? -20.277 20.781 -8.717 1.00 95.31 103 PHE A C 1
ATOM 831 O O . PHE A 1 103 ? -19.953 20.498 -9.877 1.00 95.31 103 PHE A O 1
ATOM 838 N N . LYS A 1 104 ? -20.696 21.997 -8.377 1.00 95.81 104 LYS A N 1
ATOM 839 C CA . LYS A 1 104 ? -20.698 23.185 -9.233 1.00 95.81 104 LYS A CA 1
ATOM 840 C C . LYS A 1 104 ? -19.683 24.199 -8.720 1.00 95.81 104 LYS A C 1
ATOM 842 O O . LYS A 1 104 ? -19.266 24.157 -7.565 1.00 95.81 104 LYS A O 1
ATOM 847 N N . ASP A 1 105 ? -19.304 25.126 -9.595 1.00 96.62 105 ASP A N 1
ATOM 848 C CA . ASP A 1 105 ? -18.495 26.264 -9.171 1.00 96.62 105 ASP A CA 1
ATOM 849 C C . ASP A 1 105 ? -19.215 27.044 -8.060 1.00 96.62 105 ASP A C 1
ATOM 851 O O . ASP A 1 105 ? -20.421 27.279 -8.141 1.00 96.62 105 ASP A O 1
ATOM 855 N N . GLU A 1 106 ? -18.439 27.457 -7.060 1.00 96.62 106 GLU A N 1
ATOM 856 C CA . GLU A 1 106 ? -18.851 28.172 -5.849 1.00 96.62 106 GLU A CA 1
ATOM 857 C C . GLU A 1 106 ? -19.700 27.343 -4.869 1.00 96.62 106 GLU A C 1
ATOM 859 O O . GLU A 1 106 ? -20.207 27.891 -3.888 1.00 96.62 106 GLU A O 1
ATOM 864 N 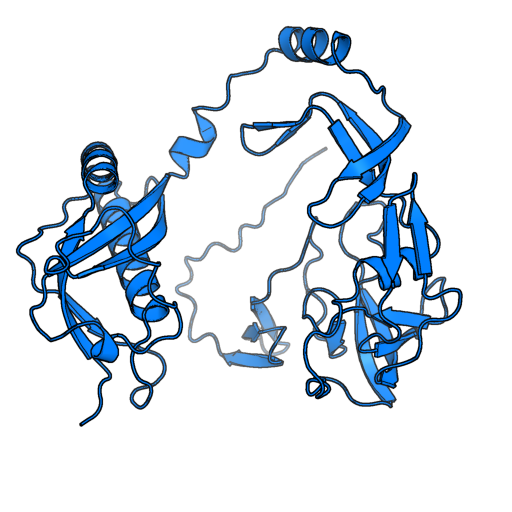N . ASP A 1 107 ? -19.807 26.023 -5.067 1.00 96.38 107 ASP A N 1
ATOM 865 C CA . ASP A 1 107 ? -20.407 25.138 -4.067 1.00 96.38 107 ASP A CA 1
ATOM 866 C C . ASP A 1 107 ? -19.573 25.109 -2.775 1.00 96.38 107 ASP A C 1
ATOM 868 O O . ASP A 1 107 ? -18.343 25.220 -2.784 1.00 96.38 107 ASP A O 1
ATOM 872 N N . LEU A 1 108 ? -20.268 24.921 -1.649 1.00 96.25 108 LEU A N 1
ATOM 873 C CA . LEU A 1 108 ? -19.656 24.637 -0.355 1.00 96.25 108 LEU A CA 1
ATOM 874 C C . LEU A 1 108 ? -19.498 23.124 -0.189 1.00 96.25 108 LEU A C 1
ATOM 876 O O . LEU A 1 108 ? -20.486 22.388 -0.091 1.00 96.25 108 LEU A O 1
ATOM 880 N N . VAL A 1 109 ? -18.250 22.680 -0.140 1.00 95.62 109 VAL A N 1
ATOM 881 C CA . VAL A 1 109 ? -17.858 21.279 -0.020 1.00 95.62 109 VAL A CA 1
ATOM 882 C C . VAL A 1 109 ? -17.428 20.999 1.413 1.00 95.62 109 VAL A C 1
ATOM 884 O O . VAL A 1 109 ? -16.599 21.717 1.967 1.00 95.62 109 VAL A O 1
ATOM 887 N N . VAL A 1 110 ? -18.013 19.964 2.010 1.00 94.75 110 VAL A N 1
ATOM 888 C CA . VAL A 1 110 ? -17.672 19.474 3.346 1.00 94.75 110 VAL A CA 1
ATOM 889 C C . VAL A 1 110 ? -16.683 18.325 3.205 1.00 94.75 110 VAL A C 1
ATOM 891 O O . VAL A 1 110 ? -16.919 17.414 2.410 1.00 94.75 110 VAL A O 1
ATOM 894 N N . VAL A 1 111 ? -15.589 18.379 3.958 1.00 95.50 111 VAL A N 1
ATOM 895 C CA . VAL A 1 111 ? -14.480 17.424 3.865 1.00 95.50 111 VAL A CA 1
ATOM 896 C C . VAL A 1 111 ? -14.129 16.907 5.254 1.00 95.50 111 VAL A C 1
ATOM 898 O O . VAL A 1 111 ? -13.953 17.703 6.177 1.00 95.50 111 VAL A O 1
ATOM 901 N N . GLU A 1 112 ? -14.008 15.590 5.383 1.00 94.81 112 GLU A N 1
ATOM 902 C CA . GLU A 1 112 ? -13.427 14.941 6.559 1.00 94.81 112 GLU A CA 1
ATOM 903 C C . GLU A 1 112 ? -12.026 14.454 6.229 1.00 94.81 112 GLU A C 1
ATOM 905 O O . GLU A 1 112 ? -11.827 13.759 5.229 1.00 94.81 112 GLU A O 1
ATOM 910 N N . CYS A 1 113 ? -11.076 14.769 7.096 1.00 96.25 113 CYS A N 1
ATOM 911 C CA . CYS A 1 113 ? -9.693 14.349 7.000 1.00 96.25 113 CYS A CA 1
ATOM 912 C C . CYS A 1 113 ? -9.263 13.631 8.278 1.00 96.25 113 CYS A C 1
ATOM 914 O O . CYS A 1 113 ? -9.679 13.968 9.382 1.00 96.25 113 CYS A O 1
ATOM 916 N N . GLN A 1 114 ? -8.339 12.694 8.122 1.00 93.81 114 GLN A N 1
ATOM 917 C CA . GLN A 1 114 ? -7.440 12.279 9.188 1.00 93.81 114 GLN A CA 1
ATOM 918 C C . GLN A 1 114 ? -6.087 12.945 8.963 1.00 93.81 114 GLN A C 1
ATOM 920 O O . GLN A 1 114 ? -5.698 13.185 7.820 1.00 93.81 114 GLN A O 1
ATOM 925 N N . ALA A 1 115 ? -5.382 13.256 10.045 1.00 94.50 115 ALA A N 1
ATOM 926 C CA . ALA A 1 115 ? -4.021 13.761 9.979 1.00 94.50 115 ALA A CA 1
ATOM 927 C C . ALA A 1 115 ? -3.162 13.127 11.070 1.00 94.50 115 ALA A C 1
ATOM 929 O O . ALA A 1 115 ? -3.654 12.825 12.158 1.00 94.50 115 ALA A O 1
ATOM 930 N N . MET A 1 116 ? -1.885 12.941 10.762 1.00 89.81 116 MET A N 1
ATOM 931 C CA . MET A 1 116 ? -0.879 12.398 11.669 1.00 89.81 116 MET A CA 1
ATOM 932 C C . MET A 1 116 ? 0.414 13.191 11.486 1.00 89.81 116 MET A C 1
ATOM 934 O O . MET A 1 116 ? 0.864 13.328 10.351 1.00 89.81 116 MET A O 1
ATOM 938 N N . SER A 1 117 ? 0.977 13.747 12.563 1.00 91.94 117 SER A N 1
ATOM 939 C CA . SER A 1 11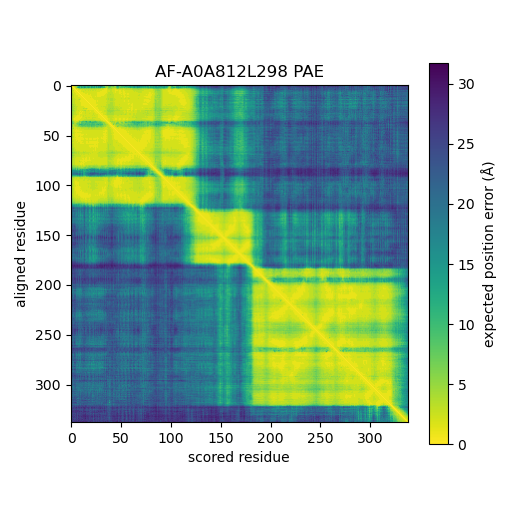7 ? 2.283 14.419 12.517 1.00 91.94 117 SER A CA 1
ATOM 940 C C . SER A 1 117 ? 3.425 13.424 12.715 1.00 91.94 117 SER A C 1
ATOM 942 O O . SER A 1 117 ? 3.280 12.478 13.489 1.00 91.94 117 SER A O 1
ATOM 944 N N . GLU A 1 118 ? 4.568 13.658 12.065 1.00 85.25 118 GLU A N 1
ATOM 945 C CA . GLU A 1 118 ? 5.794 12.867 12.258 1.00 85.25 118 GLU A CA 1
ATOM 946 C C . GLU A 1 118 ? 6.252 12.943 13.726 1.00 85.25 118 GLU A C 1
ATOM 948 O O . GLU A 1 118 ? 6.592 11.927 14.325 1.00 85.25 118 GLU A O 1
ATOM 953 N N . SER A 1 119 ? 6.163 14.118 14.363 1.00 82.50 119 SER A N 1
ATOM 954 C CA . SER A 1 119 ? 6.450 14.255 15.803 1.00 82.50 119 SER A CA 1
ATOM 955 C C . SER A 1 119 ? 5.450 13.524 16.714 1.00 82.50 119 SER A C 1
ATOM 957 O O . SER A 1 119 ? 5.797 13.095 17.816 1.00 82.50 119 SER A O 1
ATOM 959 N N . GLY A 1 120 ? 4.202 13.366 16.264 1.00 69.19 120 GLY A N 1
ATOM 960 C CA . GLY A 1 120 ? 3.134 12.697 17.005 1.00 69.19 120 GLY A CA 1
ATOM 961 C C . GLY A 1 120 ? 3.267 11.173 17.006 1.00 69.19 120 GLY A C 1
ATOM 962 O O . GLY A 1 120 ? 2.781 10.526 17.941 1.00 69.19 120 GLY A O 1
ATOM 963 N N . GLU A 1 121 ? 3.960 10.608 16.009 1.00 62.97 121 GLU A N 1
ATOM 964 C CA . GLU A 1 121 ? 4.305 9.181 15.961 1.00 62.97 121 GLU A CA 1
ATOM 965 C C . GLU A 1 121 ? 5.290 8.790 17.077 1.00 62.97 121 GLU A C 1
ATOM 967 O O . GLU A 1 121 ? 5.194 7.685 17.616 1.00 62.97 121 GLU A O 1
ATOM 972 N N . GLU A 1 122 ? 6.191 9.689 17.494 1.00 57.34 122 GLU A N 1
ATOM 973 C CA . GLU A 1 122 ? 7.202 9.365 18.512 1.00 57.34 122 GLU A CA 1
ATOM 974 C C . GLU A 1 122 ? 6.674 9.411 19.961 1.00 57.34 122 GLU A C 1
ATOM 976 O O . GLU A 1 122 ? 7.188 8.688 20.820 1.00 57.34 122 GLU A O 1
ATOM 981 N N . GLU A 1 123 ? 5.645 10.211 20.274 1.00 52.34 123 GLU A N 1
ATOM 982 C CA . GLU A 1 123 ? 5.334 10.547 21.679 1.00 52.34 123 GLU A CA 1
ATOM 983 C C . GLU A 1 123 ? 4.122 9.848 22.327 1.00 52.34 123 GLU A C 1
ATOM 985 O O . GLU A 1 123 ? 3.926 10.002 23.536 1.00 52.34 123 GLU A O 1
ATOM 990 N N . THR A 1 124 ? 3.317 9.042 21.622 1.00 54.34 124 THR A N 1
ATOM 991 C CA . THR A 1 124 ? 2.062 8.514 22.223 1.00 54.34 124 THR A CA 1
ATOM 992 C C . THR A 1 124 ? 1.894 6.998 22.254 1.00 54.34 124 THR A C 1
ATOM 994 O O . THR A 1 124 ? 0.896 6.498 22.785 1.00 54.34 124 THR A O 1
ATOM 997 N N . GLY A 1 125 ? 2.905 6.237 21.833 1.00 61.19 125 GLY A N 1
ATOM 998 C CA . GLY A 1 125 ? 2.988 4.829 22.204 1.00 61.19 125 GLY A CA 1
ATOM 999 C C . GLY A 1 125 ? 3.172 4.711 23.726 1.00 61.19 125 GLY A C 1
ATOM 1000 O O . GLY A 1 125 ? 4.079 5.340 24.280 1.00 61.19 125 GLY A O 1
ATOM 1001 N N . PRO A 1 126 ? 2.351 3.941 24.467 1.00 68.06 126 PRO A N 1
ATOM 1002 C CA . PRO A 1 126 ? 2.632 3.683 25.874 1.00 68.06 126 PRO A CA 1
ATOM 1003 C C . PRO A 1 126 ? 4.043 3.103 25.992 1.00 68.06 126 PRO A C 1
ATOM 1005 O O . PRO A 1 126 ? 4.318 2.027 25.476 1.00 68.06 126 PRO A O 1
ATOM 1008 N N . ASN A 1 127 ? 4.940 3.822 26.669 1.00 76.62 127 ASN A N 1
ATOM 1009 C CA . ASN A 1 127 ? 6.324 3.401 26.869 1.00 76.62 127 ASN A CA 1
ATOM 1010 C C . ASN A 1 127 ? 6.347 2.071 27.649 1.00 76.62 127 ASN A C 1
ATOM 1012 O O . ASN A 1 127 ? 6.242 2.038 28.884 1.00 76.62 127 ASN A O 1
ATOM 1016 N N . TYR A 1 128 ? 6.425 0.943 26.940 1.00 85.44 128 TYR A N 1
ATOM 1017 C CA . TYR A 1 128 ? 6.391 -0.371 27.564 1.00 85.44 128 TYR A CA 1
ATOM 1018 C C . TYR A 1 128 ? 7.748 -0.647 28.200 1.00 85.44 128 TYR A C 1
ATOM 1020 O O . TYR A 1 128 ? 8.746 -0.964 27.557 1.00 85.44 128 TYR A O 1
ATOM 1028 N N . THR A 1 129 ? 7.802 -0.570 29.528 1.00 90.81 129 THR A N 1
ATOM 1029 C CA . THR A 1 129 ? 9.015 -0.982 30.233 1.00 90.81 129 THR A CA 1
ATOM 1030 C C . THR A 1 129 ? 9.317 -2.462 29.948 1.00 90.81 129 THR A C 1
ATOM 1032 O O . THR A 1 129 ? 8.412 -3.278 29.739 1.00 90.81 129 THR A O 1
ATOM 1035 N N . LYS A 1 130 ? 10.593 -2.866 30.038 1.00 90.81 130 LYS A N 1
ATOM 1036 C CA . LYS A 1 130 ? 10.992 -4.286 29.919 1.00 90.81 130 LYS A CA 1
ATOM 1037 C C . LYS A 1 130 ? 10.197 -5.206 30.856 1.00 90.81 130 LYS A C 1
ATOM 1039 O O . LYS A 1 130 ? 9.984 -6.376 30.536 1.00 90.81 130 LYS A O 1
ATOM 1044 N N . GLN A 1 131 ? 9.774 -4.686 32.011 1.00 92.81 131 GLN A N 1
ATOM 1045 C CA . GLN A 1 131 ? 8.949 -5.418 32.963 1.00 92.81 131 GLN A CA 1
ATOM 1046 C C . GLN A 1 131 ? 7.511 -5.579 32.449 1.00 92.81 131 GLN A C 1
ATOM 1048 O O . GLN A 1 131 ? 7.005 -6.700 32.465 1.00 92.81 131 GLN A O 1
ATOM 1053 N N . ASN A 1 132 ? 6.907 -4.522 31.894 1.00 91.75 132 ASN A N 1
ATOM 1054 C CA . ASN A 1 132 ? 5.580 -4.578 31.271 1.00 91.75 132 ASN A CA 1
ATOM 1055 C C . ASN A 1 132 ? 5.543 -5.625 30.149 1.00 91.75 132 ASN A C 1
ATOM 1057 O O . ASN A 1 132 ? 4.681 -6.501 30.156 1.00 91.75 132 ASN A O 1
ATOM 1061 N N . LEU A 1 133 ? 6.524 -5.608 29.238 1.00 93.88 133 LEU A N 1
ATOM 1062 C CA . LEU A 1 133 ? 6.622 -6.601 28.160 1.00 93.88 133 LEU A CA 1
ATOM 1063 C C . LEU A 1 133 ? 6.733 -8.029 28.695 1.00 93.88 133 LEU A C 1
ATOM 1065 O O . LEU A 1 133 ? 6.136 -8.958 28.152 1.00 93.88 133 LEU A O 1
ATOM 1069 N N . LYS A 1 134 ? 7.499 -8.229 29.773 1.00 94.44 134 LYS A N 1
ATOM 1070 C CA . LYS A 1 134 ? 7.649 -9.542 30.408 1.00 94.44 134 LYS A CA 1
ATOM 1071 C C . LYS A 1 134 ? 6.339 -10.027 31.020 1.00 94.44 134 LYS A C 1
ATOM 1073 O O . LYS A 1 134 ? 6.067 -11.224 30.964 1.00 94.44 134 LYS A O 1
ATOM 1078 N N . ASP A 1 135 ? 5.550 -9.132 31.599 1.00 95.00 135 ASP A N 1
ATOM 1079 C CA . ASP A 1 135 ? 4.266 -9.481 32.199 1.00 95.00 135 ASP A CA 1
ATOM 1080 C C . ASP A 1 135 ? 3.196 -9.749 31.136 1.00 95.00 135 ASP A C 1
ATOM 1082 O O . ASP A 1 135 ? 2.483 -10.743 31.251 1.00 95.00 135 ASP A O 1
ATOM 1086 N N . ILE A 1 136 ? 3.183 -8.991 30.035 1.00 94.25 136 ILE A N 1
ATOM 1087 C CA . ILE A 1 136 ? 2.340 -9.275 28.864 1.00 94.25 136 ILE A CA 1
ATOM 1088 C C . ILE A 1 136 ? 2.700 -10.638 28.264 1.00 94.25 136 ILE A C 1
ATOM 1090 O O . ILE A 1 136 ? 1.824 -11.464 28.038 1.00 94.25 136 ILE A O 1
ATOM 1094 N N . ARG A 1 137 ? 3.989 -10.951 28.085 1.00 96.19 137 ARG A N 1
ATOM 1095 C CA . ARG A 1 137 ? 4.414 -12.259 27.547 1.00 96.19 137 ARG A CA 1
ATOM 1096 C C . ARG A 1 137 ? 3.928 -13.451 28.373 1.00 96.19 137 ARG A C 1
ATOM 1098 O O . ARG A 1 137 ? 3.742 -14.521 27.807 1.00 96.19 137 ARG A O 1
ATOM 1105 N N . LYS A 1 138 ? 3.695 -13.289 29.681 1.00 96.12 138 LYS A N 1
ATOM 1106 C CA . LYS A 1 138 ? 3.142 -14.356 30.537 1.00 96.12 138 LYS A CA 1
ATOM 1107 C C . LYS A 1 138 ? 1.646 -14.595 30.320 1.00 96.12 138 LYS A C 1
ATOM 1109 O O . LYS A 1 138 ? 1.168 -15.660 30.699 1.00 96.12 138 LYS A O 1
ATOM 1114 N N . THR A 1 139 ? 0.907 -13.623 29.780 1.00 96.81 139 THR A N 1
ATOM 1115 C CA . THR A 1 139 ? -0.539 -13.751 29.522 1.00 96.81 139 THR A CA 1
ATOM 1116 C C . THR A 1 139 ? -0.842 -14.267 28.117 1.00 96.81 139 THR A C 1
ATOM 1118 O O . THR A 1 139 ? -1.965 -14.694 27.847 1.00 96.81 139 THR A O 1
ATOM 1121 N N . LEU A 1 140 ? 0.149 -14.254 27.223 1.00 96.81 140 LEU A N 1
ATOM 1122 C CA . LEU A 1 140 ? 0.017 -14.768 25.867 1.00 96.81 140 LEU A CA 1
ATOM 1123 C C . LEU A 1 140 ? -0.146 -16.295 25.856 1.00 96.81 140 LEU A C 1
ATOM 1125 O O . LEU A 1 140 ? 0.447 -17.026 26.645 1.00 96.81 140 LEU A O 1
ATOM 1129 N N . ARG A 1 141 ? -0.969 -16.776 24.923 1.00 97.81 141 ARG A N 1
ATOM 1130 C CA . ARG A 1 141 ? -1.309 -18.193 24.749 1.00 97.81 141 ARG A CA 1
ATOM 1131 C C . ARG A 1 141 ? -0.206 -18.980 24.047 1.00 97.81 141 ARG A C 1
ATOM 1133 O O . ARG A 1 141 ? -0.034 -20.157 24.346 1.00 97.81 141 ARG A O 1
ATOM 1140 N N . PHE A 1 142 ? 0.470 -18.356 23.086 1.00 96.88 142 PHE A N 1
ATOM 1141 C CA . PHE A 1 142 ? 1.475 -19.009 22.249 1.00 96.88 142 PHE A CA 1
ATOM 1142 C C . PHE A 1 142 ? 2.883 -18.547 22.625 1.00 96.88 142 PHE A C 1
ATOM 1144 O O . PHE A 1 142 ? 3.114 -17.371 22.903 1.00 96.88 142 PHE A O 1
ATOM 1151 N N . SER A 1 143 ? 3.822 -19.484 22.620 1.00 96.06 143 SER A N 1
ATOM 1152 C CA . SER A 1 143 ? 5.246 -19.259 22.859 1.00 96.06 143 SER A CA 1
ATOM 1153 C C . SER A 1 143 ? 6.016 -19.127 21.544 1.00 96.06 143 SER A C 1
ATOM 1155 O O . SER A 1 143 ? 5.520 -19.459 20.467 1.00 96.06 143 SER A O 1
ATOM 1157 N N . LEU A 1 144 ? 7.265 -18.658 21.617 1.00 92.56 144 LEU A N 1
ATOM 1158 C CA . LEU A 1 144 ? 8.170 -18.669 20.466 1.00 92.56 144 LEU A CA 1
ATOM 1159 C C . LEU A 1 144 ? 8.290 -20.085 19.883 1.00 92.56 144 LEU A C 1
ATOM 1161 O O . LEU A 1 144 ? 8.459 -21.056 20.613 1.00 92.56 144 LEU A O 1
ATOM 1165 N N . SER A 1 145 ? 8.284 -20.173 18.556 1.00 90.38 145 SER A N 1
ATOM 1166 C CA . SER A 1 145 ? 8.279 -21.396 17.741 1.00 90.38 145 SER A CA 1
ATOM 1167 C C . SER A 1 145 ? 6.977 -22.202 17.730 1.00 90.38 145 SER A C 1
ATOM 1169 O O . SER A 1 145 ? 6.906 -23.185 16.986 1.00 90.38 145 SER A O 1
ATOM 1171 N N . ASP A 1 146 ? 5.933 -21.789 18.456 1.00 92.69 146 ASP A N 1
ATOM 1172 C CA . ASP A 1 146 ? 4.629 -22.445 18.352 1.00 92.69 146 ASP A CA 1
ATOM 1173 C C . ASP A 1 146 ? 4.071 -22.331 16.933 1.00 92.69 146 ASP A C 1
ATOM 1175 O O . ASP A 1 146 ? 4.184 -21.300 16.260 1.00 92.69 146 ASP A O 1
ATOM 1179 N N . ARG A 1 147 ? 3.442 -23.416 16.477 1.00 89.81 147 ARG A N 1
ATOM 1180 C CA . ARG A 1 147 ? 2.749 -23.472 15.192 1.00 89.81 147 ARG A CA 1
ATOM 1181 C C . ARG A 1 147 ? 1.347 -22.913 15.358 1.00 89.81 147 ARG A C 1
ATOM 1183 O O . ARG A 1 147 ? 0.563 -23.425 16.150 1.00 89.81 147 ARG A O 1
ATOM 1190 N N . VAL A 1 148 ? 1.039 -21.884 14.582 1.00 93.50 148 VAL A N 1
ATOM 1191 C CA . VAL A 1 148 ? -0.243 -21.174 14.637 1.00 93.50 148 VAL A CA 1
ATOM 1192 C C . VAL A 1 148 ? -0.829 -21.029 13.240 1.00 93.50 148 VAL A C 1
ATOM 1194 O O . VAL A 1 148 ? -0.120 -21.177 12.243 1.00 93.50 148 VAL A O 1
ATOM 1197 N N . ILE A 1 149 ? -2.124 -20.737 13.167 1.00 86.38 149 ILE A N 1
ATOM 1198 C CA . ILE A 1 149 ? -2.786 -20.308 11.937 1.00 86.38 149 ILE A CA 1
ATOM 1199 C C . ILE A 1 149 ? -3.190 -18.845 12.134 1.00 86.38 149 ILE A C 1
ATOM 1201 O O . ILE A 1 149 ? -3.885 -18.516 13.094 1.00 86.38 149 ILE A O 1
ATOM 1205 N N . CYS A 1 150 ? -2.714 -17.966 11.259 1.00 85.00 150 CYS A N 1
ATOM 1206 C CA . CYS A 1 150 ? -2.956 -16.529 11.311 1.00 85.00 150 CYS A CA 1
ATOM 1207 C C . CYS A 1 150 ? -4.117 -16.155 10.404 1.00 85.00 150 CYS A C 1
ATOM 1209 O O . CYS A 1 150 ? -4.085 -16.473 9.218 1.00 85.00 150 CYS A O 1
ATOM 1211 N N . ASN A 1 151 ? -5.098 -15.441 10.944 1.00 83.69 151 ASN A N 1
ATOM 1212 C CA . ASN A 1 151 ? -6.102 -14.772 10.132 1.00 83.69 151 ASN A CA 1
ATOM 1213 C C . ASN A 1 151 ? -5.479 -13.516 9.499 1.00 83.69 151 ASN A C 1
ATOM 1215 O O . ASN A 1 151 ? -5.038 -12.617 10.210 1.00 83.69 151 ASN A O 1
ATOM 1219 N N . CYS A 1 152 ? -5.442 -13.470 8.172 1.00 72.56 152 CYS A N 1
ATOM 1220 C CA . CYS A 1 152 ? -4.940 -12.361 7.365 1.00 72.56 152 CYS A CA 1
ATOM 1221 C C . CYS A 1 152 ? -6.070 -11.795 6.483 1.00 72.56 152 CYS A C 1
ATOM 1223 O O . CYS A 1 152 ? -5.904 -11.638 5.273 1.00 72.56 152 CYS A O 1
ATOM 1225 N N . GLY A 1 153 ? -7.244 -11.556 7.078 1.00 72.12 153 GLY A N 1
ATOM 1226 C CA . GLY A 1 153 ? -8.443 -11.052 6.405 1.00 72.12 153 GLY A CA 1
ATOM 1227 C C . GLY A 1 153 ? -9.322 -12.197 5.881 1.00 72.12 153 GLY A C 1
ATOM 1228 O O . GLY A 1 153 ? -9.892 -12.936 6.680 1.00 72.12 153 GLY A O 1
ATOM 1229 N N . PRO A 1 154 ? -9.462 -12.388 4.557 1.00 51.81 154 PRO A N 1
ATOM 1230 C CA . PRO A 1 154 ? -10.220 -13.515 4.007 1.00 51.81 154 PRO A CA 1
ATOM 1231 C C . PRO A 1 154 ? -9.459 -14.855 4.060 1.00 51.81 154 PRO A C 1
ATOM 1233 O O . PRO A 1 154 ? -9.994 -15.873 3.626 1.00 51.81 154 PRO A O 1
ATOM 1236 N N . LEU A 1 155 ? -8.209 -14.871 4.545 1.00 55.25 155 LEU A N 1
ATOM 1237 C CA . LEU A 1 155 ? -7.306 -16.023 4.476 1.00 55.25 155 LEU A CA 1
ATOM 1238 C C . LEU A 1 155 ? -6.795 -16.440 5.856 1.00 55.25 155 LEU A C 1
ATOM 1240 O O . LEU A 1 155 ? -6.519 -15.602 6.708 1.00 55.25 155 LEU A O 1
ATOM 1244 N N . TRP A 1 156 ? -6.573 -17.743 6.024 1.00 77.19 156 TRP A N 1
ATOM 1245 C CA . TRP A 1 156 ? -5.923 -18.329 7.194 1.00 77.19 156 TRP A CA 1
ATOM 1246 C C . TRP A 1 156 ? -4.594 -18.969 6.776 1.00 77.19 156 TRP A C 1
ATOM 1248 O O . TRP A 1 156 ? -4.571 -19.871 5.937 1.00 77.19 156 TRP A O 1
ATOM 1258 N N . LEU A 1 157 ? -3.474 -18.490 7.324 1.00 74.19 157 LEU A N 1
ATOM 1259 C CA . LEU A 1 157 ? -2.124 -18.897 6.920 1.00 74.19 157 LEU A CA 1
ATOM 1260 C C . LEU A 1 157 ? -1.389 -19.631 8.048 1.00 74.19 157 LEU A C 1
ATOM 1262 O O . LEU A 1 157 ? -1.257 -19.079 9.141 1.00 74.19 157 LEU A O 1
ATOM 1266 N N . PRO A 1 158 ? -0.843 -20.838 7.813 1.00 81.31 158 PRO A N 1
ATOM 1267 C CA . PRO A 1 158 ? -0.017 -21.504 8.807 1.00 81.31 158 PRO A CA 1
ATOM 1268 C C . PRO A 1 158 ? 1.326 -20.778 8.971 1.00 81.31 158 PRO A C 1
ATOM 1270 O O . PRO A 1 158 ? 2.020 -20.446 8.005 1.00 81.31 158 PRO A O 1
ATOM 1273 N N . GLY A 1 159 ? 1.737 -20.586 10.215 1.00 86.00 159 GLY A N 1
ATOM 1274 C CA . GLY A 1 159 ? 2.975 -19.911 10.568 1.00 86.00 159 GLY A CA 1
ATOM 1275 C C . GLY A 1 159 ? 3.616 -20.471 11.826 1.00 86.00 159 GLY A C 1
ATOM 1276 O O . GLY A 1 159 ? 3.127 -21.419 12.442 1.00 86.00 159 GLY A O 1
ATOM 1277 N N . SER A 1 160 ? 4.775 -19.917 12.162 1.00 88.88 160 SER A N 1
ATOM 1278 C CA . SER A 1 160 ? 5.468 -20.162 13.427 1.00 88.88 160 SER A CA 1
ATOM 1279 C C . SER A 1 160 ? 5.676 -18.828 14.133 1.00 88.88 160 SER A C 1
ATOM 1281 O O . SER A 1 160 ? 6.122 -17.869 13.500 1.00 88.88 160 SER A O 1
ATOM 1283 N N . VAL A 1 161 ? 5.336 -18.746 15.417 1.00 93.38 161 VAL A N 1
ATOM 1284 C CA . VAL A 1 161 ? 5.553 -17.534 16.219 1.00 93.38 161 VAL A CA 1
ATOM 1285 C C . VAL A 1 161 ? 7.058 -17.270 16.308 1.00 93.38 161 VAL A C 1
ATOM 1287 O O . VAL A 1 161 ? 7.810 -18.116 16.780 1.00 93.38 161 VAL A O 1
ATOM 1290 N N . VAL A 1 162 ? 7.516 -16.115 15.837 1.00 92.19 162 VAL A N 1
ATOM 1291 C CA . VAL A 1 162 ? 8.931 -15.697 15.878 1.00 92.19 162 VAL A CA 1
ATOM 1292 C C . VAL A 1 162 ? 9.178 -14.527 16.825 1.00 92.19 162 VAL A C 1
ATOM 1294 O O . VAL A 1 162 ? 10.326 -14.248 17.152 1.00 92.19 162 VAL A O 1
ATOM 1297 N N . GLY A 1 163 ? 8.116 -13.885 17.308 1.00 92.38 163 GLY A N 1
ATOM 1298 C CA . GLY A 1 163 ? 8.175 -12.845 18.326 1.00 92.38 163 GLY A CA 1
ATOM 1299 C C . GLY A 1 163 ? 6.900 -12.822 19.165 1.00 92.38 163 GLY A C 1
ATOM 1300 O O . GLY A 1 163 ? 5.833 -13.216 18.698 1.00 92.38 163 GLY A O 1
ATOM 1301 N N . THR A 1 164 ? 7.018 -12.360 20.406 1.00 96.62 164 THR A N 1
ATOM 1302 C CA . THR A 1 164 ? 5.902 -12.203 21.352 1.00 96.62 164 THR A CA 1
ATOM 1303 C C . THR A 1 164 ? 6.019 -10.855 22.047 1.00 96.62 164 THR A C 1
ATOM 1305 O O . THR A 1 164 ? 7.107 -10.565 22.560 1.00 96.62 164 THR A O 1
ATOM 1308 N N . ALA A 1 165 ? 4.931 -10.082 22.120 1.00 95.25 165 ALA A N 1
ATOM 1309 C CA . ALA A 1 165 ? 4.945 -8.690 22.585 1.00 95.25 165 ALA A CA 1
ATOM 1310 C C . ALA A 1 165 ? 6.056 -7.899 21.867 1.00 95.25 165 ALA A C 1
ATOM 1312 O O . ALA A 1 165 ? 7.108 -7.612 22.450 1.00 95.25 165 ALA A O 1
ATOM 1313 N N . VAL A 1 166 ? 5.855 -7.710 20.563 1.00 91.81 166 VAL A N 1
ATOM 1314 C CA . VAL A 1 166 ? 6.774 -7.028 19.647 1.00 91.81 166 VAL A CA 1
ATOM 1315 C C . VAL A 1 166 ? 6.249 -5.622 19.421 1.00 91.81 166 VAL A C 1
ATOM 1317 O O . VAL A 1 166 ? 5.098 -5.465 19.027 1.00 91.81 166 VAL A O 1
ATOM 1320 N N . GLU A 1 167 ? 7.082 -4.629 19.693 1.00 90.00 167 GLU A N 1
ATOM 1321 C CA . GLU A 1 167 ? 6.782 -3.232 19.390 1.00 90.00 167 GLU A CA 1
ATOM 1322 C C . GLU A 1 167 ? 7.112 -2.955 17.920 1.00 90.00 167 GLU A C 1
ATOM 1324 O O . GLU A 1 167 ? 8.168 -3.374 17.440 1.00 90.00 167 GLU A O 1
ATOM 1329 N N . SER A 1 168 ? 6.196 -2.296 17.214 1.00 82.06 168 SER A N 1
ATOM 1330 C CA . SER A 1 168 ? 6.395 -1.759 15.864 1.00 82.06 168 SER A CA 1
ATOM 1331 C C . SER A 1 168 ? 5.530 -0.516 15.745 1.00 82.06 168 SER A C 1
ATOM 1333 O O . SER A 1 168 ? 4.344 -0.587 16.055 1.00 82.06 168 SER A O 1
ATOM 1335 N N . ASP A 1 169 ? 6.127 0.601 15.334 1.00 78.19 169 ASP A N 1
ATOM 1336 C CA . ASP A 1 169 ? 5.401 1.830 14.986 1.00 78.19 169 ASP A CA 1
ATOM 1337 C C . ASP A 1 169 ? 4.483 2.330 16.123 1.00 78.19 169 ASP A C 1
ATOM 1339 O O . ASP A 1 169 ? 3.308 2.621 15.932 1.00 78.19 169 ASP A O 1
ATOM 1343 N N . GLY A 1 170 ? 4.998 2.326 17.360 1.00 76.38 170 GLY A N 1
ATOM 1344 C CA . GLY A 1 170 ? 4.255 2.757 18.555 1.00 76.38 170 GLY A CA 1
ATOM 1345 C C . GLY A 1 170 ? 3.181 1.775 19.052 1.00 76.38 170 GLY A C 1
ATOM 1346 O O . GLY A 1 170 ? 2.656 1.939 20.157 1.00 76.38 170 GLY A O 1
ATOM 1347 N N . GLU A 1 171 ? 2.895 0.709 18.302 1.00 83.56 171 GLU A N 1
ATOM 1348 C CA . GLU A 1 171 ? 1.942 -0.333 18.669 1.00 83.56 171 GLU A CA 1
ATOM 1349 C C . GLU A 1 171 ? 2.631 -1.584 19.231 1.00 83.56 171 GLU A C 1
ATOM 1351 O O . GLU A 1 171 ? 3.746 -1.956 18.858 1.00 83.56 171 GLU A O 1
ATOM 1356 N N . LEU A 1 172 ? 1.940 -2.284 20.139 1.00 91.12 172 LEU A N 1
ATOM 1357 C CA . LEU A 1 172 ? 2.405 -3.557 20.684 1.00 91.12 172 LEU A CA 1
ATOM 1358 C C . LEU A 1 172 ? 1.625 -4.724 20.090 1.00 91.12 172 LEU A C 1
ATOM 1360 O O . LEU A 1 172 ? 0.480 -4.997 20.458 1.00 91.12 172 LEU A O 1
ATOM 1364 N N . PHE A 1 173 ? 2.303 -5.502 19.258 1.00 92.38 173 PHE A N 1
ATOM 1365 C CA . PHE A 1 173 ? 1.749 -6.705 18.665 1.00 92.38 173 PHE A CA 1
ATOM 1366 C C . PHE A 1 173 ? 1.945 -7.904 19.597 1.00 92.38 173 PHE A C 1
ATOM 1368 O O . PHE A 1 173 ? 3.075 -8.220 19.994 1.00 92.38 173 PHE A O 1
ATOM 1375 N N . PRO A 1 174 ? 0.877 -8.650 19.934 1.00 95.38 174 PRO A N 1
ATOM 1376 C CA . PRO A 1 174 ? 0.992 -9.800 20.824 1.00 95.38 174 PRO A CA 1
ATOM 1377 C C . PRO A 1 174 ? 1.872 -10.900 20.219 1.00 95.38 174 PRO A C 1
ATOM 1379 O O . PRO A 1 174 ? 2.645 -11.526 20.944 1.00 95.38 174 PRO A O 1
ATOM 1382 N N . TYR A 1 175 ? 1.820 -11.094 18.898 1.00 95.94 175 TYR A N 1
ATOM 1383 C CA . TYR A 1 17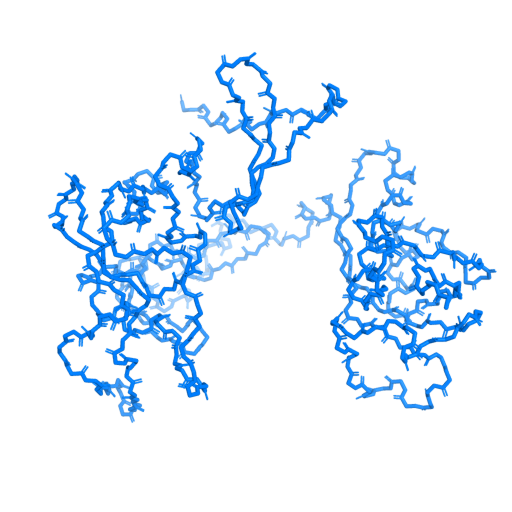5 ? 2.612 -12.096 18.190 1.00 95.94 175 TYR A CA 1
ATOM 1384 C C . TYR A 1 175 ? 3.152 -11.544 16.876 1.00 95.94 175 TYR A C 1
ATOM 1386 O O . TYR A 1 175 ? 2.410 -10.958 16.095 1.00 95.94 175 TYR A O 1
ATOM 1394 N N . LEU A 1 176 ? 4.415 -11.845 16.591 1.00 91.88 176 LEU A N 1
ATOM 1395 C CA . LEU A 1 176 ? 4.989 -11.763 15.255 1.00 91.88 176 LEU A CA 1
ATOM 1396 C C . LEU A 1 176 ? 5.101 -13.186 14.721 1.00 91.88 176 LEU A C 1
ATOM 1398 O O . LEU A 1 176 ? 5.749 -14.034 15.338 1.00 91.88 176 LEU A O 1
ATOM 1402 N N . VAL A 1 177 ? 4.463 -13.469 13.588 1.00 90.56 177 VAL A N 1
ATOM 1403 C CA . VAL A 1 177 ? 4.404 -14.825 13.035 1.00 90.56 177 VAL A CA 1
ATOM 1404 C C . VAL A 1 177 ? 5.105 -14.876 11.689 1.00 90.56 177 VAL A C 1
ATOM 1406 O O . VAL A 1 177 ? 4.737 -14.184 10.745 1.00 90.56 177 VAL A O 1
ATOM 1409 N N . LYS A 1 178 ? 6.091 -15.767 11.579 1.00 83.88 178 LYS A N 1
ATOM 1410 C CA . LYS A 1 178 ? 6.702 -16.119 10.302 1.00 83.88 178 LYS A CA 1
ATOM 1411 C C . LYS A 1 178 ? 5.827 -17.166 9.642 1.00 83.88 178 LYS A C 1
ATOM 1413 O O . LYS A 1 178 ? 5.837 -18.339 10.030 1.00 83.88 178 LYS A O 1
ATOM 1418 N N . THR A 1 179 ? 5.057 -16.749 8.650 1.00 78.62 179 THR A N 1
ATOM 1419 C CA . THR A 1 179 ? 4.309 -17.682 7.813 1.00 78.62 179 THR A CA 1
ATOM 1420 C C . THR A 1 179 ? 5.301 -18.598 7.109 1.00 78.62 179 THR A C 1
ATOM 1422 O O . THR A 1 179 ? 6.329 -18.170 6.572 1.00 78.62 179 THR A O 1
ATOM 1425 N N . VAL A 1 180 ? 5.066 -19.906 7.202 1.00 59.22 180 VAL A N 1
ATOM 1426 C CA . VAL A 1 180 ? 5.992 -20.850 6.591 1.00 59.22 180 VAL A CA 1
ATOM 1427 C C . VAL A 1 180 ? 5.606 -20.940 5.132 1.00 59.22 180 VAL A C 1
ATOM 1429 O O . VAL A 1 180 ? 4.596 -21.549 4.790 1.00 59.22 180 VAL A O 1
ATOM 1432 N N . CYS A 1 181 ? 6.417 -20.328 4.271 1.00 47.41 181 CYS A N 1
ATOM 1433 C CA . CYS A 1 181 ? 6.337 -20.517 2.829 1.00 47.41 181 CYS A CA 1
ATOM 1434 C C . CYS A 1 181 ? 6.728 -21.958 2.465 1.00 47.41 181 CYS A C 1
ATOM 1436 O O . CYS A 1 181 ? 7.761 -22.169 1.835 1.00 47.41 181 CYS A O 1
ATOM 1438 N N . PHE A 1 182 ? 5.963 -22.964 2.895 1.00 44.75 182 PHE A N 1
ATOM 1439 C CA . PHE A 1 182 ? 6.062 -24.313 2.347 1.00 44.75 182 PHE A CA 1
ATOM 1440 C C . PHE A 1 182 ? 5.757 -24.254 0.855 1.00 44.75 182 PHE A C 1
ATOM 1442 O O . PHE A 1 182 ? 4.919 -23.459 0.442 1.00 44.75 182 PHE A O 1
ATOM 1449 N N . GLU A 1 183 ? 6.489 -25.067 0.093 1.00 53.28 183 GLU A N 1
ATOM 1450 C CA . GLU A 1 183 ? 6.401 -25.395 -1.338 1.00 53.28 183 GLU A CA 1
ATOM 1451 C C . GLU A 1 183 ? 5.081 -24.981 -2.023 1.00 53.28 183 GLU A C 1
ATOM 1453 O O . GLU A 1 183 ? 4.170 -25.751 -2.309 1.00 53.28 183 GLU A O 1
ATOM 1458 N N . LEU A 1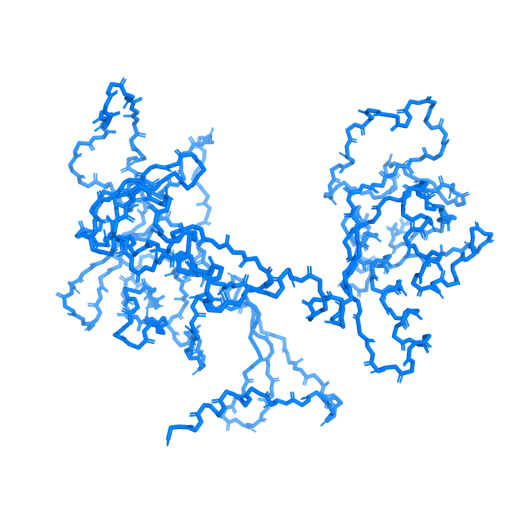 184 ? 5.070 -23.662 -2.207 1.00 66.62 184 LEU A N 1
ATOM 1459 C CA . LEU A 1 184 ? 4.275 -22.614 -2.840 1.00 66.62 184 LEU A CA 1
ATOM 1460 C C . LEU A 1 184 ? 3.039 -22.899 -3.690 1.00 66.62 184 LEU A C 1
ATOM 1462 O O . LEU A 1 184 ? 2.463 -21.931 -4.166 1.00 66.62 184 LEU A O 1
ATOM 1466 N N . LEU A 1 185 ? 2.557 -24.122 -3.882 1.00 76.69 185 LEU A N 1
ATOM 1467 C CA . LEU A 1 185 ? 1.341 -24.287 -4.682 1.00 76.69 185 LEU A CA 1
ATOM 1468 C C . LEU A 1 185 ? 0.081 -23.877 -3.912 1.00 76.69 185 LEU A C 1
ATOM 1470 O O . LEU A 1 185 ? -0.760 -23.169 -4.456 1.00 76.69 185 LEU A O 1
ATOM 1474 N N . PHE A 1 186 ? -0.032 -24.276 -2.643 1.00 76.56 186 PHE A N 1
ATOM 1475 C CA . PHE A 1 186 ? -1.167 -23.900 -1.795 1.00 76.56 186 PHE A CA 1
ATOM 1476 C C . PHE A 1 186 ? -1.221 -22.386 -1.564 1.00 76.56 186 PHE A C 1
ATOM 1478 O O . PHE A 1 186 ? -2.274 -21.788 -1.710 1.00 76.56 186 PHE A O 1
ATOM 1485 N N . LEU A 1 187 ? -0.084 -21.736 -1.293 1.00 74.31 187 LEU A N 1
ATOM 1486 C CA . LEU A 1 187 ? -0.044 -20.280 -1.107 1.00 74.31 187 LEU A CA 1
ATOM 1487 C C . LEU A 1 187 ? -0.369 -19.519 -2.390 1.00 74.31 187 LEU A C 1
ATOM 1489 O O . LEU A 1 187 ? -1.129 -18.561 -2.342 1.00 74.31 187 LEU A O 1
ATOM 1493 N N . VAL A 1 188 ? 0.160 -19.959 -3.535 1.00 81.44 188 VAL A N 1
ATOM 1494 C CA . VAL A 1 188 ? -0.198 -19.388 -4.842 1.00 81.44 188 VAL A CA 1
ATOM 1495 C C . VAL A 1 188 ? -1.697 -19.529 -5.089 1.00 81.44 188 VAL A C 1
ATOM 1497 O O . VAL A 1 188 ? -2.328 -18.572 -5.520 1.00 81.44 188 VAL A O 1
ATOM 1500 N N . LYS A 1 189 ? -2.272 -20.697 -4.786 1.00 86.06 189 LYS A N 1
ATOM 1501 C CA . LYS A 1 189 ? -3.710 -20.950 -4.888 1.00 86.06 189 LYS A CA 1
ATOM 1502 C C . LYS A 1 189 ? -4.526 -20.048 -3.961 1.00 86.06 189 LYS A C 1
ATOM 1504 O O . LYS A 1 189 ? -5.498 -19.461 -4.412 1.00 86.06 189 LYS A O 1
ATOM 1509 N N . SER A 1 190 ? -4.129 -19.907 -2.701 1.00 79.31 190 SER A N 1
ATOM 1510 C CA . SER A 1 190 ? -4.844 -19.080 -1.722 1.00 79.31 190 SER A CA 1
ATOM 1511 C C . SER A 1 190 ? -4.721 -17.581 -1.997 1.00 79.31 190 SER A C 1
ATOM 1513 O O . SER A 1 190 ? -5.649 -16.837 -1.712 1.00 79.31 190 SER A O 1
ATOM 1515 N N . ALA A 1 191 ? -3.584 -17.130 -2.533 1.00 83.06 191 ALA A N 1
ATOM 1516 C CA . ALA A 1 191 ? -3.329 -15.720 -2.829 1.00 83.06 191 ALA A CA 1
ATOM 1517 C C . ALA A 1 191 ? -3.831 -15.291 -4.216 1.00 83.06 191 ALA A C 1
ATOM 1519 O O . ALA A 1 191 ? -3.927 -14.099 -4.502 1.00 83.06 191 ALA A O 1
ATOM 1520 N N . ALA A 1 192 ? -4.129 -16.243 -5.102 1.00 85.44 192 ALA A N 1
ATOM 1521 C CA . ALA A 1 192 ? -4.709 -15.936 -6.396 1.00 85.44 192 ALA A CA 1
ATOM 1522 C C . ALA A 1 192 ? -6.099 -15.307 -6.210 1.00 85.44 192 ALA A C 1
ATOM 1524 O O . ALA A 1 192 ? -6.944 -15.806 -5.468 1.00 85.44 192 ALA A O 1
ATOM 1525 N N . LEU A 1 193 ? -6.345 -14.197 -6.903 1.00 79.75 193 LEU A N 1
ATOM 1526 C CA . LEU A 1 193 ? -7.646 -13.538 -6.873 1.00 79.75 193 LEU A CA 1
ATOM 1527 C C . LEU A 1 193 ? -8.676 -14.407 -7.603 1.00 79.75 193 LEU A C 1
ATOM 1529 O O . LEU A 1 193 ? -8.514 -14.737 -8.782 1.00 79.75 193 LEU A O 1
ATOM 1533 N N . GLY A 1 194 ? -9.755 -14.761 -6.901 1.00 76.50 194 GLY A N 1
ATOM 1534 C CA . GLY A 1 194 ? -10.920 -15.392 -7.511 1.00 76.50 194 GLY A CA 1
ATOM 1535 C C . GLY A 1 194 ? -11.482 -14.497 -8.616 1.00 76.50 194 GLY A C 1
ATOM 1536 O O . GLY A 1 194 ? -11.730 -13.310 -8.408 1.00 76.50 194 GLY A O 1
ATOM 1537 N N . ARG A 1 195 ? -11.668 -15.047 -9.820 1.00 72.88 195 ARG A N 1
ATOM 1538 C CA . ARG A 1 195 ? -12.216 -14.284 -10.947 1.00 72.88 195 ARG A CA 1
ATOM 1539 C C . ARG A 1 195 ? -13.706 -14.038 -10.714 1.00 72.88 195 ARG A C 1
ATOM 1541 O O . ARG A 1 195 ? -14.493 -14.973 -10.799 1.00 72.88 195 ARG A O 1
ATOM 1548 N N . MET A 1 196 ? -14.091 -12.784 -10.472 1.00 66.69 196 MET A N 1
ATOM 1549 C CA . MET A 1 196 ? -15.506 -12.379 -10.492 1.00 66.69 196 MET A CA 1
ATOM 1550 C C . MET A 1 196 ? -16.016 -12.098 -11.918 1.00 66.69 196 MET A C 1
ATOM 1552 O O . MET A 1 196 ? -17.219 -12.134 -12.157 1.00 66.69 196 MET A O 1
ATOM 1556 N N . THR A 1 197 ? -15.124 -11.841 -12.884 1.00 77.12 197 THR A N 1
ATOM 1557 C CA . THR A 1 197 ? -15.481 -11.453 -14.260 1.00 77.12 197 THR A CA 1
ATOM 1558 C C . THR A 1 197 ? -15.200 -12.559 -15.283 1.00 77.12 197 THR A C 1
ATOM 1560 O O . THR A 1 197 ? -14.251 -13.340 -15.163 1.00 77.12 197 THR A O 1
ATOM 1563 N N . SER A 1 198 ? -16.026 -12.623 -16.332 1.00 81.44 198 SER A N 1
ATOM 1564 C CA . SER A 1 198 ? -15.919 -13.629 -17.399 1.00 81.44 198 SER A CA 1
ATOM 1565 C C . SER A 1 198 ? -14.715 -13.409 -18.328 1.00 81.44 198 SER A C 1
ATOM 1567 O O . SER A 1 198 ? -14.121 -14.379 -18.809 1.00 81.44 198 SER A O 1
ATOM 1569 N N . SER A 1 199 ? -14.290 -12.161 -18.551 1.00 90.19 199 SER A N 1
ATOM 1570 C CA . SER A 1 199 ? -13.144 -11.829 -19.407 1.00 90.19 199 SER A CA 1
ATOM 1571 C C . SER A 1 199 ? -11.813 -11.912 -18.654 1.00 90.19 199 SER A C 1
ATOM 1573 O O . SER A 1 199 ? -11.725 -11.610 -17.462 1.00 90.19 199 SER A O 1
ATOM 1575 N N . ARG A 1 200 ? -10.763 -12.407 -19.326 1.00 89.50 200 ARG A N 1
ATOM 1576 C CA . ARG A 1 200 ? -9.404 -12.436 -18.761 1.00 89.50 200 ARG A CA 1
ATOM 1577 C C . ARG A 1 200 ? -8.806 -11.034 -18.890 1.00 89.50 200 ARG A C 1
ATOM 1579 O O . ARG A 1 200 ? -8.847 -10.497 -20.000 1.00 89.50 200 ARG A O 1
ATOM 1586 N N . PRO A 1 201 ? -8.260 -10.439 -17.814 1.00 91.38 201 PRO A N 1
ATOM 1587 C CA . PRO A 1 201 ? -7.571 -9.164 -17.937 1.00 91.38 201 PRO A CA 1
ATOM 1588 C C . PRO A 1 201 ? -6.364 -9.320 -18.865 1.00 91.38 201 PRO A C 1
ATOM 1590 O O . PRO A 1 201 ? -5.746 -10.388 -18.944 1.00 91.38 201 PRO A O 1
ATOM 1593 N N . LYS A 1 202 ? -6.040 -8.249 -19.591 1.00 95.31 202 LYS A N 1
ATOM 1594 C CA . LYS A 1 202 ? -4.836 -8.201 -20.416 1.00 95.31 202 LYS A CA 1
ATOM 1595 C C . LYS A 1 202 ? -3.618 -8.209 -19.492 1.00 95.31 202 LYS A C 1
ATOM 1597 O O . LYS A 1 202 ? -3.500 -7.343 -18.634 1.00 95.31 202 LYS A O 1
ATOM 1602 N N . LEU A 1 203 ? -2.742 -9.188 -19.686 1.00 96.56 203 LEU A N 1
ATOM 1603 C CA . LEU A 1 203 ? -1.494 -9.329 -18.943 1.00 96.56 203 LEU A CA 1
ATOM 1604 C C . LEU A 1 203 ? -0.403 -8.427 -19.533 1.00 96.56 203 LEU A C 1
ATOM 1606 O O . LEU A 1 203 ? -0.380 -8.200 -20.746 1.00 96.56 203 LEU A O 1
ATOM 1610 N N . ARG A 1 204 ? 0.485 -7.911 -18.676 1.00 97.44 204 ARG A N 1
ATOM 1611 C CA . ARG A 1 204 ? 1.621 -7.060 -19.074 1.00 97.44 204 ARG A CA 1
ATOM 1612 C C . ARG A 1 204 ? 2.679 -7.810 -19.878 1.00 97.44 204 ARG A C 1
ATOM 1614 O O . ARG A 1 204 ? 3.258 -7.220 -20.786 1.00 97.44 204 ARG A O 1
ATOM 1621 N N . PHE A 1 205 ? 2.906 -9.084 -19.558 1.00 98.06 205 PHE A N 1
ATOM 1622 C CA . PHE A 1 205 ? 3.952 -9.892 -20.184 1.00 98.06 205 PHE A CA 1
ATOM 1623 C C . PHE A 1 205 ? 3.384 -10.973 -21.108 1.00 98.06 205 PHE A C 1
ATOM 1625 O O . PHE A 1 205 ? 2.336 -11.557 -20.825 1.00 98.06 205 PHE A O 1
ATOM 1632 N N . ALA A 1 206 ? 4.095 -11.264 -22.195 1.00 98.19 206 ALA A N 1
ATOM 1633 C CA . ALA A 1 206 ? 3.779 -12.338 -23.137 1.00 98.19 206 ALA A CA 1
ATOM 1634 C C . ALA A 1 206 ? 4.641 -13.592 -22.901 1.00 98.19 206 ALA A C 1
ATOM 1636 O O . ALA A 1 206 ? 5.698 -13.533 -22.272 1.00 98.19 206 ALA A O 1
ATOM 1637 N N . GLU A 1 207 ? 4.212 -14.744 -23.429 1.00 98.38 207 GLU A N 1
ATOM 1638 C CA . GLU A 1 207 ? 5.017 -15.975 -23.384 1.00 98.38 207 GLU A CA 1
ATOM 1639 C C . GLU A 1 207 ? 6.377 -15.776 -24.075 1.00 98.38 207 GLU A C 1
ATOM 1641 O O . GLU A 1 207 ? 6.487 -15.140 -25.122 1.00 98.38 207 GLU A O 1
ATOM 1646 N N . GLY A 1 208 ? 7.432 -16.320 -23.472 1.00 98.19 208 GLY A N 1
ATOM 1647 C CA . GLY A 1 208 ? 8.820 -16.197 -23.912 1.00 98.19 208 GLY A CA 1
ATOM 1648 C C . GLY A 1 208 ? 9.543 -14.930 -23.440 1.00 98.19 208 GLY A C 1
ATOM 1649 O O . GLY A 1 208 ? 10.784 -14.906 -23.472 1.00 98.19 208 GLY A O 1
ATOM 1650 N N . GLU A 1 209 ? 8.816 -13.907 -22.971 1.00 98.56 209 GLU A N 1
ATOM 1651 C CA . GLU A 1 209 ? 9.421 -12.668 -22.479 1.00 98.56 209 GLU A CA 1
ATOM 1652 C C . GLU A 1 209 ? 10.275 -12.895 -21.235 1.00 98.56 209 GLU A C 1
ATOM 1654 O O . GLU A 1 209 ? 10.009 -13.766 -20.402 1.00 98.56 209 GLU A O 1
ATOM 1659 N N . ARG A 1 210 ? 11.327 -12.080 -21.124 1.00 98.44 210 ARG A N 1
ATOM 1660 C CA . ARG A 1 210 ? 12.229 -12.083 -19.981 1.00 98.44 210 ARG A CA 1
ATOM 1661 C C . ARG A 1 210 ? 11.702 -11.189 -18.873 1.00 98.44 210 ARG A C 1
ATOM 1663 O O . ARG A 1 210 ? 11.467 -9.997 -19.069 1.00 98.44 210 ARG A O 1
ATOM 1670 N N . VAL A 1 211 ? 11.567 -11.781 -17.700 1.00 98.38 211 VAL A N 1
ATOM 1671 C CA . VAL A 1 211 ? 11.002 -11.142 -16.515 1.00 98.38 211 VAL A CA 1
ATOM 1672 C C . VAL A 1 211 ? 11.895 -11.395 -15.315 1.00 98.38 211 VAL A C 1
ATOM 1674 O O . VAL A 1 211 ? 12.730 -12.299 -15.313 1.00 98.38 211 VAL A O 1
ATOM 1677 N N . ALA A 1 212 ? 11.694 -10.603 -14.278 1.00 97.56 212 ALA A N 1
ATOM 1678 C CA . ALA A 1 212 ? 12.190 -10.866 -12.950 1.00 97.56 212 ALA A CA 1
ATOM 1679 C C . ALA A 1 212 ? 11.006 -11.083 -12.023 1.00 97.56 212 ALA A C 1
ATOM 1681 O O . ALA A 1 212 ? 10.064 -10.289 -11.998 1.00 97.56 212 ALA A O 1
ATOM 1682 N N . VAL A 1 213 ? 11.058 -12.166 -11.265 1.00 96.75 213 VAL A N 1
ATOM 1683 C CA . VAL A 1 213 ? 10.004 -12.546 -10.334 1.00 96.75 213 VAL A CA 1
ATOM 1684 C C . VAL A 1 213 ? 10.528 -12.509 -8.920 1.00 96.75 213 VAL A C 1
ATOM 1686 O O . VAL A 1 213 ? 11.656 -12.929 -8.643 1.00 96.75 213 VAL A O 1
ATOM 1689 N N . ARG A 1 214 ? 9.693 -12.004 -8.022 1.00 94.62 214 ARG A N 1
ATOM 1690 C CA . ARG A 1 214 ? 9.983 -12.012 -6.603 1.00 94.62 214 ARG A CA 1
ATOM 1691 C C . ARG A 1 214 ? 9.920 -13.447 -6.100 1.00 94.62 214 ARG A C 1
ATOM 1693 O O . ARG A 1 214 ? 8.918 -14.140 -6.272 1.00 94.62 214 ARG A O 1
ATOM 1700 N N . VAL A 1 215 ? 11.003 -13.891 -5.480 1.00 92.50 215 VAL A N 1
ATOM 1701 C CA . VAL A 1 215 ? 11.098 -15.200 -4.835 1.00 92.50 215 VAL A CA 1
ATOM 1702 C C . VAL A 1 215 ? 11.120 -15.020 -3.320 1.00 92.50 215 VAL A C 1
ATOM 1704 O O . VAL A 1 215 ? 10.942 -13.917 -2.800 1.00 92.50 215 VAL A O 1
ATOM 1707 N N . ARG A 1 216 ? 11.301 -16.120 -2.585 1.00 87.19 216 ARG A N 1
ATOM 1708 C CA . ARG A 1 216 ? 11.445 -16.064 -1.129 1.00 87.19 216 ARG A CA 1
ATOM 1709 C C . ARG A 1 216 ? 12.561 -15.076 -0.761 1.00 87.19 216 ARG A C 1
ATOM 1711 O O . ARG A 1 216 ? 13.655 -15.174 -1.313 1.00 87.19 216 ARG A O 1
ATOM 1718 N N . ASN A 1 217 ? 12.279 -14.175 0.182 1.00 87.38 217 ASN A N 1
ATOM 1719 C CA . ASN A 1 217 ? 13.289 -13.292 0.770 1.00 87.38 217 ASN A CA 1
ATOM 1720 C C . ASN A 1 217 ? 14.497 -14.118 1.242 1.00 87.38 217 ASN A C 1
ATOM 1722 O O . ASN A 1 217 ? 14.342 -15.265 1.681 1.00 87.38 217 ASN A O 1
ATOM 1726 N N . SER A 1 218 ? 15.697 -13.549 1.151 1.00 87.25 218 SER A N 1
ATOM 1727 C CA . SER A 1 218 ? 16.888 -14.227 1.664 1.00 87.25 218 SER A CA 1
ATOM 1728 C C . SER A 1 218 ? 16.942 -14.198 3.191 1.00 87.25 218 SER A C 1
ATOM 1730 O O . SER A 1 218 ? 16.045 -13.697 3.869 1.00 87.25 218 SER A O 1
ATOM 1732 N N . ASN A 1 219 ? 17.995 -14.797 3.748 1.00 86.50 219 ASN A N 1
ATOM 1733 C CA . ASN A 1 219 ? 18.156 -14.967 5.192 1.00 86.50 219 ASN A CA 1
ATOM 1734 C C . ASN A 1 219 ? 18.287 -13.638 5.959 1.00 86.50 219 ASN A C 1
ATOM 1736 O O . ASN A 1 219 ? 17.980 -13.604 7.144 1.00 86.50 219 ASN A O 1
ATOM 1740 N N . ASP A 1 220 ? 18.693 -12.566 5.278 1.00 87.94 220 ASP A N 1
ATOM 1741 C CA . ASP A 1 220 ? 18.737 -11.178 5.770 1.00 87.94 220 ASP A CA 1
ATOM 1742 C C . ASP A 1 220 ? 17.344 -10.511 5.855 1.00 87.94 220 ASP A C 1
ATOM 1744 O O . ASP A 1 220 ? 17.224 -9.362 6.267 1.00 87.94 220 ASP A O 1
ATOM 1748 N N . GLY A 1 221 ? 16.278 -11.207 5.443 1.00 83.69 221 GLY A N 1
ATOM 1749 C CA . GLY A 1 221 ? 14.915 -10.676 5.406 1.00 83.69 221 GLY A CA 1
ATOM 1750 C C . GLY A 1 221 ? 14.636 -9.729 4.236 1.00 83.69 221 GLY A C 1
ATOM 1751 O O . GLY A 1 221 ? 13.474 -9.376 4.015 1.00 83.69 221 GLY A O 1
ATOM 1752 N N . LEU A 1 222 ? 15.653 -9.375 3.449 1.00 88.44 222 LEU A N 1
ATOM 1753 C CA . LEU A 1 222 ? 15.524 -8.517 2.281 1.00 88.44 222 LEU A CA 1
ATOM 1754 C C . LEU A 1 222 ? 14.866 -9.279 1.130 1.00 88.44 222 LEU A C 1
ATOM 1756 O O . LEU A 1 222 ? 15.060 -10.488 0.937 1.00 88.44 222 LEU A O 1
ATOM 1760 N N . GLU A 1 223 ? 14.091 -8.567 0.321 1.00 91.00 223 GLU A N 1
ATOM 1761 C CA . GLU A 1 223 ? 13.457 -9.154 -0.855 1.00 91.00 223 GLU A CA 1
ATOM 1762 C C . GLU A 1 223 ? 14.480 -9.747 -1.833 1.00 91.00 223 GLU A C 1
ATOM 1764 O O . GLU A 1 223 ? 15.615 -9.278 -1.951 1.00 91.00 223 GLU A O 1
ATOM 1769 N N . CYS A 1 224 ? 14.093 -10.805 -2.540 1.00 93.81 224 CYS A N 1
ATOM 1770 C CA . CYS A 1 224 ? 14.945 -11.463 -3.522 1.00 93.81 224 CYS A CA 1
ATOM 1771 C C . CYS A 1 224 ? 14.194 -11.598 -4.846 1.00 93.81 224 CYS A C 1
ATOM 1773 O O . CYS A 1 224 ? 13.006 -11.926 -4.869 1.00 93.81 224 CYS A O 1
ATOM 1775 N N . TRP A 1 225 ? 14.900 -11.345 -5.945 1.00 95.56 225 TRP A N 1
ATOM 1776 C CA . TRP A 1 225 ? 14.359 -11.352 -7.297 1.00 95.56 225 TRP A CA 1
ATOM 1777 C C . TRP A 1 225 ? 15.194 -12.283 -8.175 1.00 95.56 225 TRP A C 1
ATOM 1779 O O . TRP A 1 225 ? 16.421 -12.192 -8.187 1.00 95.56 225 TRP A O 1
ATOM 1789 N N . CYS A 1 226 ? 14.535 -13.165 -8.924 1.00 96.06 226 CYS A N 1
ATOM 1790 C CA . CYS A 1 226 ? 15.188 -14.079 -9.860 1.00 96.06 226 CYS A CA 1
ATOM 1791 C C . CYS A 1 226 ? 14.737 -13.792 -11.290 1.00 96.06 226 CYS A C 1
ATOM 1793 O O . CYS A 1 226 ? 13.544 -13.651 -11.559 1.00 96.06 226 CYS A O 1
ATOM 1795 N N . SER A 1 227 ? 15.693 -13.742 -12.217 1.00 97.69 227 SER A N 1
ATOM 1796 C CA . SER A 1 227 ? 15.399 -13.681 -13.647 1.00 97.69 227 SER A CA 1
ATOM 1797 C C . SER A 1 227 ? 14.786 -14.990 -14.146 1.00 97.69 227 SER A C 1
ATOM 1799 O O . SER A 1 227 ? 15.178 -16.084 -13.732 1.00 97.69 227 SER A O 1
ATOM 1801 N N . GLY A 1 228 ? 13.857 -14.876 -15.086 1.00 97.94 228 GLY A N 1
ATOM 1802 C CA . GLY A 1 228 ? 13.131 -15.992 -15.672 1.00 97.94 228 GLY A CA 1
ATOM 1803 C C . GLY A 1 228 ? 12.560 -15.662 -17.047 1.00 97.94 228 GLY A C 1
ATOM 1804 O O . GLY A 1 228 ? 12.744 -14.567 -17.586 1.00 97.94 228 GLY A O 1
ATOM 1805 N N . ARG A 1 229 ? 11.849 -16.630 -17.621 1.00 98.56 229 ARG A N 1
ATOM 1806 C CA . ARG A 1 229 ? 11.049 -16.460 -18.837 1.00 98.56 229 ARG A CA 1
ATOM 1807 C C . ARG A 1 229 ? 9.614 -16.868 -18.583 1.00 98.56 229 ARG A C 1
ATOM 1809 O O . ARG A 1 229 ? 9.375 -17.908 -17.974 1.00 98.56 229 ARG A O 1
ATOM 1816 N N . VAL A 1 230 ? 8.663 -16.078 -19.071 1.00 98.50 230 VAL A N 1
ATOM 1817 C CA . VAL A 1 230 ? 7.244 -16.442 -19.005 1.00 98.50 230 VAL A CA 1
ATOM 1818 C C . VAL A 1 230 ? 7.027 -17.692 -19.855 1.00 98.50 230 VAL A C 1
ATOM 1820 O O . VAL A 1 230 ? 7.146 -17.651 -21.073 1.00 98.50 230 VAL A O 1
ATOM 1823 N N . ALA A 1 231 ? 6.749 -18.817 -19.212 1.00 98.19 231 ALA A N 1
ATOM 1824 C CA . ALA A 1 231 ? 6.569 -20.105 -19.869 1.00 98.19 231 ALA A CA 1
ATOM 1825 C C . ALA A 1 231 ? 5.126 -20.316 -20.339 1.00 98.19 231 ALA A C 1
ATOM 1827 O O . ALA A 1 231 ? 4.906 -20.998 -21.333 1.00 98.19 231 ALA A O 1
ATOM 1828 N N . ALA A 1 232 ? 4.153 -19.756 -19.614 1.00 98.19 232 ALA A N 1
ATOM 1829 C CA . ALA A 1 232 ? 2.738 -19.838 -19.961 1.00 98.19 232 ALA A CA 1
ATOM 1830 C C . ALA A 1 232 ? 1.942 -18.676 -19.355 1.00 98.19 232 ALA A C 1
ATOM 1832 O O . ALA A 1 232 ? 2.219 -18.259 -18.222 1.00 98.19 232 ALA A O 1
ATOM 1833 N N . LEU A 1 233 ? 0.918 -18.218 -20.078 1.00 98.06 233 LEU A N 1
ATOM 1834 C CA . LEU A 1 233 ? -0.119 -17.319 -19.562 1.00 98.06 233 LEU A CA 1
ATOM 1835 C C . LEU A 1 233 ? -1.335 -18.116 -19.094 1.00 98.06 233 LEU A C 1
ATOM 1837 O O . LEU A 1 233 ? -1.754 -19.066 -19.753 1.00 98.06 233 LEU A O 1
ATOM 1841 N N . TRP A 1 234 ? -1.936 -17.712 -17.976 1.00 96.44 234 TRP A N 1
ATOM 1842 C CA . TRP A 1 234 ? -3.098 -18.401 -17.399 1.00 96.44 234 TRP A CA 1
ATOM 1843 C C . TRP A 1 234 ? -2.925 -19.925 -17.217 1.00 96.44 234 TRP A C 1
ATOM 1845 O O . TRP A 1 234 ? -3.862 -20.681 -17.506 1.00 96.44 234 TRP A O 1
ATOM 1855 N N . PRO A 1 235 ? -1.754 -20.428 -16.769 1.00 97.00 235 PRO A N 1
ATOM 1856 C CA . PRO A 1 235 ? -1.572 -21.855 -16.540 1.00 97.00 235 PRO A CA 1
ATOM 1857 C C . PRO A 1 235 ? -2.540 -22.372 -15.474 1.00 97.00 235 PRO A C 1
ATOM 1859 O O . PRO A 1 235 ? -2.817 -21.699 -14.479 1.00 97.00 235 PRO A O 1
ATOM 1862 N N . GLN A 1 236 ? -3.000 -23.608 -15.659 1.00 95.75 236 GLN A N 1
ATOM 1863 C CA . GLN A 1 236 ? -3.787 -24.303 -14.646 1.00 95.75 236 GLN A CA 1
ATOM 1864 C C . GLN A 1 236 ? -2.907 -24.648 -13.441 1.00 95.75 236 GLN A C 1
ATOM 1866 O O . GLN A 1 236 ? -1.801 -25.174 -13.597 1.00 95.75 236 GLN A O 1
ATOM 1871 N N . LEU A 1 237 ? -3.407 -24.376 -12.238 1.00 92.75 237 LEU A N 1
ATOM 1872 C CA . LEU A 1 237 ? -2.741 -24.765 -11.003 1.00 92.75 237 LEU A CA 1
ATOM 1873 C C . LEU A 1 237 ? -2.931 -26.276 -10.780 1.00 92.75 237 LEU A C 1
ATOM 1875 O O . LEU A 1 237 ? -4.071 -26.744 -10.769 1.00 92.75 237 LEU A O 1
ATOM 1879 N N . PRO A 1 238 ? -1.854 -27.060 -10.585 1.00 92.75 238 PRO A N 1
ATOM 1880 C CA . PRO A 1 238 ? -1.975 -28.497 -10.341 1.00 92.75 238 PRO A CA 1
ATOM 1881 C C . PRO A 1 238 ? -2.682 -28.819 -9.014 1.00 92.75 238 PRO A C 1
ATOM 1883 O O . PRO A 1 238 ? -2.801 -27.970 -8.137 1.00 92.75 238 PRO A O 1
ATOM 1886 N N . GLY A 1 239 ? -3.117 -30.066 -8.823 1.00 90.50 239 GLY A N 1
ATOM 1887 C CA . GLY A 1 239 ? -3.727 -30.547 -7.573 1.00 90.50 239 GLY A CA 1
ATOM 1888 C C . GLY A 1 239 ? -5.196 -30.151 -7.383 1.00 90.50 239 GLY A C 1
ATOM 1889 O O . GLY A 1 239 ? -5.824 -29.595 -8.277 1.00 90.50 239 GLY A O 1
ATOM 1890 N N . GLU A 1 240 ? -5.747 -30.435 -6.204 1.00 90.56 240 GLU A N 1
ATOM 1891 C CA . GLU A 1 240 ? -7.178 -30.256 -5.923 1.00 90.56 240 GLU A CA 1
ATOM 1892 C C . GLU A 1 240 ? -7.602 -28.781 -5.948 1.00 90.56 240 GLU A C 1
ATOM 1894 O O . GLU A 1 240 ? -6.888 -27.897 -5.464 1.00 90.56 240 GLU A O 1
ATOM 1899 N N . SER A 1 241 ? -8.764 -28.503 -6.541 1.00 90.56 241 SER A N 1
ATOM 1900 C CA . SER A 1 241 ? -9.345 -27.158 -6.597 1.00 90.56 241 SER A CA 1
ATOM 1901 C C . SER A 1 241 ? -10.179 -26.825 -5.367 1.00 90.56 241 SER A C 1
ATOM 1903 O O . SER A 1 241 ? -10.567 -25.679 -5.212 1.00 90.56 241 SER A O 1
ATOM 1905 N N . LYS A 1 242 ? -10.484 -27.807 -4.519 1.00 91.88 242 LYS A N 1
ATOM 1906 C CA . LYS A 1 242 ? -11.256 -27.629 -3.290 1.00 91.88 242 LYS A CA 1
ATOM 1907 C C . LYS A 1 242 ? -10.322 -27.656 -2.092 1.00 91.88 242 LYS A C 1
ATOM 1909 O O . LYS A 1 242 ? -9.303 -28.340 -2.124 1.00 91.88 242 LYS A O 1
ATOM 1914 N N . TRP A 1 243 ? -10.682 -26.923 -1.053 1.00 86.94 243 TRP A N 1
ATOM 1915 C CA . TRP A 1 243 ? -10.031 -26.996 0.247 1.00 86.94 243 TRP A CA 1
ATOM 1916 C C . TRP A 1 243 ? -11.076 -27.101 1.349 1.00 86.94 243 TRP A C 1
ATOM 1918 O O . TRP A 1 243 ? -12.194 -26.613 1.192 1.00 86.94 243 TRP A O 1
ATOM 1928 N N . ASP A 1 244 ? -10.691 -27.753 2.442 1.00 88.12 244 ASP A N 1
ATOM 1929 C CA . ASP A 1 244 ? -11.447 -27.866 3.687 1.00 88.12 244 ASP A CA 1
ATOM 1930 C C . ASP A 1 244 ? -10.464 -27.636 4.837 1.00 88.12 244 ASP A C 1
ATOM 1932 O O . ASP A 1 244 ? -9.464 -28.351 4.958 1.00 88.12 244 ASP A O 1
ATOM 1936 N N . ILE A 1 245 ? -10.700 -26.586 5.619 1.00 75.56 245 ILE A N 1
ATOM 1937 C CA . ILE A 1 245 ? -9.921 -26.261 6.812 1.00 75.56 245 ILE A CA 1
ATOM 1938 C C . ILE A 1 245 ? -10.919 -26.113 7.953 1.00 75.56 245 ILE A C 1
ATOM 1940 O O . ILE A 1 245 ? -11.692 -25.157 7.990 1.00 75.56 245 ILE A O 1
ATOM 1944 N N . ASP A 1 246 ? -10.907 -27.080 8.867 1.00 77.81 246 ASP A N 1
ATOM 1945 C CA . ASP A 1 246 ? -11.767 -27.114 10.053 1.00 77.81 246 ASP A CA 1
ATOM 1946 C C . ASP A 1 246 ? -13.271 -26.966 9.739 1.00 77.81 246 ASP A C 1
ATOM 1948 O O . ASP A 1 246 ? -14.018 -26.310 10.465 1.00 77.81 246 ASP A O 1
ATOM 1952 N N . GLY A 1 247 ? -13.733 -27.585 8.644 1.00 83.44 247 GLY A N 1
ATOM 1953 C CA . GLY A 1 247 ? -15.134 -27.563 8.216 1.00 83.44 247 GLY A CA 1
ATOM 1954 C C . GLY A 1 247 ? -15.526 -26.315 7.422 1.00 83.44 247 GLY A C 1
ATOM 1955 O O . GLY A 1 247 ? -16.669 -26.212 6.971 1.00 83.44 247 GLY A O 1
ATOM 1956 N N . ILE A 1 248 ? -14.599 -25.374 7.220 1.00 66.69 248 ILE A N 1
ATOM 1957 C CA . ILE A 1 248 ? -14.754 -24.276 6.267 1.00 66.69 248 ILE A CA 1
ATOM 1958 C C . ILE A 1 248 ? -14.232 -24.765 4.922 1.00 66.69 248 ILE A C 1
ATOM 1960 O O . ILE A 1 248 ? -13.038 -25.014 4.756 1.00 66.69 248 ILE A O 1
ATOM 1964 N N . THR A 1 249 ? -15.135 -24.883 3.953 1.00 89.81 249 THR A N 1
ATOM 1965 C CA . THR A 1 249 ? -14.799 -25.338 2.603 1.00 89.81 249 THR A CA 1
ATOM 1966 C C . THR A 1 249 ? -14.795 -24.190 1.604 1.00 89.81 249 THR A C 1
ATOM 1968 O O . THR A 1 249 ? -15.669 -23.323 1.659 1.00 89.81 249 THR A O 1
ATOM 1971 N N . GLY A 1 250 ? -13.898 -24.235 0.624 1.00 87.88 250 GLY A N 1
ATOM 1972 C CA . GLY A 1 250 ? -13.877 -23.292 -0.491 1.00 87.88 250 GLY A CA 1
ATOM 1973 C C . GLY A 1 250 ? -13.249 -23.875 -1.752 1.00 87.88 250 GLY A C 1
ATOM 1974 O O . GLY A 1 250 ? -12.845 -25.039 -1.795 1.00 87.88 250 GLY A O 1
ATOM 1975 N N . GLU A 1 251 ? -13.175 -23.054 -2.799 1.00 91.50 251 GLU A N 1
ATOM 1976 C CA . GLU A 1 251 ? -12.490 -23.399 -4.044 1.00 91.50 251 GLU A CA 1
ATOM 1977 C C . GLU A 1 251 ? -11.323 -22.447 -4.297 1.00 91.50 251 GLU A C 1
ATOM 1979 O O . GLU A 1 251 ? -11.449 -21.229 -4.179 1.00 91.50 251 GLU A O 1
ATOM 1984 N N . PHE A 1 252 ? -10.175 -23.011 -4.653 1.00 90.38 252 PHE A N 1
ATOM 1985 C CA . PHE A 1 252 ? -9.049 -22.260 -5.176 1.00 90.38 252 PHE A CA 1
ATOM 1986 C C . PHE A 1 252 ? -9.314 -21.817 -6.616 1.00 90.38 252 PHE A C 1
ATOM 1988 O O . PHE A 1 252 ? -9.951 -22.546 -7.387 1.00 90.38 252 PHE A O 1
ATOM 1995 N N . PRO A 1 253 ? -8.750 -20.675 -7.039 1.00 91.00 253 PRO A N 1
ATOM 1996 C CA . PRO A 1 253 ? -8.671 -20.325 -8.445 1.00 91.00 253 PRO A CA 1
ATOM 1997 C C . PRO A 1 253 ? -8.007 -21.443 -9.249 1.00 91.00 253 PRO A C 1
ATOM 1999 O O . PRO A 1 253 ? -7.041 -22.071 -8.817 1.00 91.00 253 PRO A O 1
ATOM 2002 N N . LYS A 1 254 ? -8.540 -21.693 -10.444 1.00 94.00 254 LYS A N 1
ATOM 2003 C CA . LYS A 1 254 ? -8.042 -22.750 -11.335 1.00 94.00 254 LYS A CA 1
ATOM 2004 C C . LYS A 1 254 ? -6.768 -22.346 -12.068 1.00 94.00 254 LYS A C 1
ATOM 2006 O O . LYS A 1 254 ? -5.993 -23.203 -12.467 1.00 94.00 254 LYS A O 1
ATOM 2011 N N . GLU A 1 255 ? -6.567 -21.048 -12.254 1.00 95.06 255 GLU A N 1
ATOM 2012 C CA . GLU A 1 255 ? -5.491 -20.473 -13.053 1.00 95.06 255 GLU A CA 1
ATOM 2013 C C . GLU A 1 255 ? -4.885 -19.252 -12.362 1.00 95.06 255 GLU A C 1
ATOM 2015 O O . GLU A 1 255 ? -5.538 -18.598 -11.5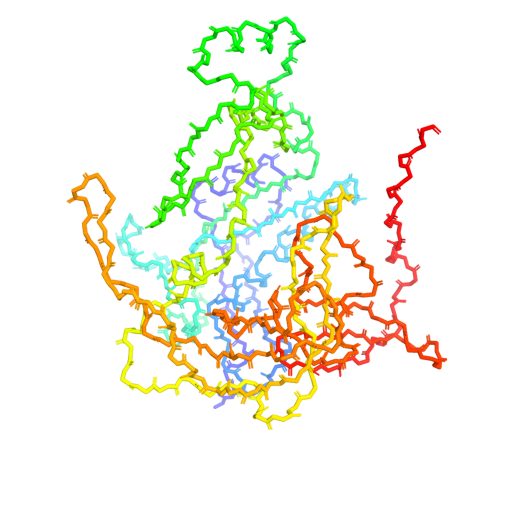49 1.00 95.06 255 GLU A O 1
ATOM 2020 N N . VAL A 1 256 ? -3.641 -18.940 -12.714 1.00 95.25 256 VAL A N 1
ATOM 2021 C CA . VAL A 1 256 ? -2.917 -17.732 -12.284 1.00 95.25 256 VAL A CA 1
ATOM 2022 C C . VAL A 1 256 ? -2.369 -16.990 -13.490 1.00 95.25 256 VAL A C 1
ATOM 2024 O O . VAL A 1 256 ? -2.179 -17.629 -14.513 1.00 95.25 256 VAL A O 1
ATOM 2027 N N . PRO A 1 257 ? -2.062 -15.689 -13.405 1.00 96.56 257 PRO A N 1
ATOM 2028 C CA . PRO A 1 257 ? -1.532 -14.922 -14.530 1.00 96.56 257 PRO A CA 1
ATOM 2029 C C . PRO A 1 257 ? -0.350 -15.570 -15.258 1.00 96.56 257 PRO A C 1
ATOM 2031 O O . PRO A 1 257 ? -0.393 -15.695 -16.482 1.00 96.56 257 PRO A O 1
ATOM 2034 N N . TYR A 1 258 ? 0.674 -16.026 -14.525 1.00 97.62 258 TYR A N 1
ATOM 2035 C CA . TYR A 1 258 ? 1.914 -16.496 -15.145 1.00 97.62 258 TYR A CA 1
ATOM 2036 C C . TYR A 1 258 ? 2.459 -17.778 -14.521 1.00 97.62 258 TYR A C 1
ATOM 2038 O O . TYR A 1 258 ? 2.427 -17.970 -13.303 1.00 97.62 258 TYR A O 1
ATOM 2046 N N . ARG A 1 259 ? 3.081 -18.608 -15.361 1.00 97.06 259 ARG A N 1
ATOM 2047 C CA . ARG A 1 259 ? 4.158 -19.520 -14.956 1.00 97.06 259 ARG A CA 1
ATOM 2048 C C . ARG A 1 259 ? 5.452 -18.995 -15.550 1.00 97.06 259 ARG A C 1
ATOM 2050 O O . ARG A 1 259 ? 5.507 -18.731 -16.748 1.00 97.06 259 ARG A O 1
ATOM 2057 N N . VAL A 1 260 ? 6.482 -18.867 -14.728 1.00 97.62 260 VAL A N 1
ATOM 2058 C CA . VAL A 1 260 ? 7.795 -18.359 -15.126 1.00 97.62 260 VAL A CA 1
ATOM 2059 C C . VAL A 1 260 ? 8.830 -19.443 -14.871 1.00 97.62 260 VAL A C 1
ATOM 2061 O O . VAL A 1 260 ? 8.970 -19.892 -13.737 1.00 97.62 260 VAL A O 1
ATOM 2064 N N . ASP A 1 261 ? 9.549 -19.860 -15.908 1.00 97.31 261 ASP A N 1
ATOM 2065 C CA . ASP A 1 261 ? 10.700 -20.752 -15.768 1.00 97.31 261 ASP A CA 1
ATOM 2066 C C . ASP A 1 261 ? 11.920 -19.907 -15.360 1.00 97.31 261 ASP A C 1
ATOM 2068 O O . ASP A 1 261 ? 12.268 -18.928 -16.028 1.00 97.31 261 ASP A O 1
ATOM 2072 N N . LEU A 1 262 ? 12.535 -20.239 -14.224 1.00 96.50 262 LEU A N 1
ATOM 2073 C CA . LEU A 1 262 ? 13.624 -19.463 -13.630 1.00 96.50 262 LEU A CA 1
ATOM 2074 C C . LEU A 1 262 ? 14.954 -19.802 -14.310 1.00 96.50 262 LEU A C 1
ATOM 2076 O O . LEU A 1 262 ? 15.250 -20.965 -14.568 1.00 96.50 262 LEU A O 1
ATOM 2080 N N . LEU A 1 263 ? 15.775 -18.784 -14.583 1.00 96.25 263 LEU A N 1
ATOM 2081 C CA . LEU A 1 263 ? 17.103 -18.974 -15.185 1.00 96.25 263 LEU A CA 1
ATOM 2082 C C . LEU A 1 263 ? 18.152 -19.419 -14.159 1.00 96.25 263 LEU A C 1
ATOM 2084 O O . LEU A 1 263 ? 19.140 -20.053 -14.521 1.00 96.25 263 LEU A O 1
ATOM 2088 N N . ALA A 1 264 ? 17.948 -19.060 -12.894 1.00 90.44 264 ALA A N 1
ATOM 2089 C CA . ALA A 1 264 ? 18.793 -19.433 -11.773 1.00 90.44 264 ALA A CA 1
ATOM 2090 C C . ALA A 1 264 ? 17.941 -19.535 -10.504 1.00 90.44 264 ALA A C 1
ATOM 2092 O O . ALA A 1 264 ? 16.965 -18.801 -10.343 1.00 90.44 264 ALA A O 1
ATOM 2093 N N . GLY A 1 265 ? 18.331 -20.427 -9.596 1.00 80.75 265 GLY A N 1
ATOM 2094 C CA . GLY A 1 265 ? 17.667 -20.620 -8.312 1.00 80.75 265 GLY A CA 1
ATOM 2095 C C . GLY A 1 265 ? 17.444 -22.095 -7.975 1.00 80.75 265 GLY A C 1
ATOM 2096 O O . GLY A 1 265 ? 17.689 -22.970 -8.803 1.00 80.75 265 GLY A O 1
ATOM 2097 N N . PRO A 1 266 ? 16.992 -22.385 -6.745 1.00 73.00 266 PRO A N 1
ATOM 2098 C CA . PRO A 1 266 ? 16.739 -23.755 -6.298 1.00 73.00 266 PRO A CA 1
ATOM 2099 C C . PRO A 1 266 ? 15.497 -24.382 -6.951 1.00 73.00 266 PRO A C 1
ATOM 2101 O O . PRO A 1 266 ? 15.370 -25.602 -6.973 1.00 73.00 266 PRO A O 1
ATOM 2104 N N . ALA A 1 267 ? 14.581 -23.563 -7.474 1.00 81.38 267 ALA A N 1
ATOM 2105 C CA . ALA A 1 267 ? 13.416 -24.008 -8.228 1.00 81.38 267 ALA A CA 1
ATOM 2106 C C . ALA A 1 267 ? 13.609 -23.701 -9.718 1.00 81.38 267 ALA A C 1
ATOM 2108 O O . ALA A 1 267 ? 14.099 -22.633 -10.073 1.00 81.38 267 ALA A O 1
ATOM 2109 N N . ASN A 1 268 ? 13.167 -24.611 -10.589 1.00 91.69 268 ASN A N 1
ATOM 2110 C CA . ASN A 1 268 ? 13.243 -24.415 -12.042 1.00 91.69 268 ASN A CA 1
ATOM 2111 C C . ASN A 1 268 ? 12.121 -23.511 -12.581 1.00 91.69 268 ASN A C 1
ATOM 2113 O O . ASN A 1 268 ? 12.191 -23.055 -13.717 1.00 91.69 268 ASN A O 1
ATOM 2117 N N . TRP A 1 269 ? 11.066 -23.275 -11.797 1.00 94.44 269 TRP A N 1
ATOM 2118 C CA . TRP A 1 269 ? 9.913 -22.474 -12.199 1.00 94.44 269 TRP A CA 1
ATOM 2119 C C . TRP A 1 269 ? 9.140 -21.946 -10.985 1.00 94.44 269 TRP A C 1
ATOM 2121 O O . TRP A 1 269 ? 9.292 -22.448 -9.871 1.00 94.44 269 TRP A O 1
ATOM 2131 N N . ILE A 1 270 ? 8.288 -20.946 -11.212 1.00 94.25 270 ILE A N 1
ATOM 2132 C CA . ILE A 1 270 ? 7.372 -20.381 -10.217 1.00 94.25 270 ILE A CA 1
ATOM 2133 C C . ILE A 1 270 ? 6.042 -19.965 -10.860 1.00 94.25 270 ILE A C 1
ATOM 2135 O O . ILE A 1 270 ? 5.995 -19.550 -12.019 1.00 94.25 270 ILE A O 1
ATOM 2139 N N . PHE A 1 271 ? 4.951 -20.072 -10.103 1.00 95.56 271 PHE A N 1
ATOM 2140 C CA . PHE A 1 271 ? 3.664 -19.475 -10.457 1.00 95.56 271 PHE A CA 1
ATOM 2141 C C . PHE A 1 271 ? 3.550 -18.073 -9.862 1.00 95.56 271 PHE A C 1
ATOM 2143 O O . PHE A 1 271 ? 3.773 -17.881 -8.667 1.00 95.56 271 PHE A O 1
ATOM 2150 N N . VAL A 1 272 ? 3.147 -17.106 -10.679 1.00 95.50 272 VAL A N 1
ATOM 2151 C CA . VAL A 1 272 ? 2.907 -15.729 -10.247 1.00 95.50 272 VAL A CA 1
ATOM 2152 C C . VAL A 1 272 ? 1.404 -15.508 -10.183 1.00 95.50 272 VAL A C 1
ATOM 2154 O O . VAL A 1 272 ? 0.733 -15.464 -11.213 1.00 95.50 272 VAL A O 1
ATOM 2157 N N . HIS A 1 273 ? 0.881 -15.400 -8.962 1.00 93.50 273 HIS A N 1
ATOM 2158 C CA . HIS A 1 273 ? -0.557 -15.372 -8.689 1.00 93.50 273 HIS A CA 1
ATOM 2159 C C . HIS A 1 273 ? -1.233 -14.030 -9.005 1.00 93.50 273 HIS A C 1
ATOM 2161 O O . HIS A 1 273 ? -2.459 -13.980 -9.081 1.00 93.50 273 HIS A O 1
ATOM 2167 N N . TRP A 1 274 ? -0.460 -12.964 -9.240 1.00 93.31 274 TRP A N 1
ATOM 2168 C CA . TRP A 1 274 ? -0.996 -11.661 -9.620 1.00 93.31 274 TRP A CA 1
ATOM 2169 C C . TRP A 1 274 ? -0.054 -10.900 -10.559 1.00 93.31 274 TRP A C 1
ATOM 2171 O O . TRP A 1 274 ? 1.164 -10.907 -10.379 1.00 93.31 274 TRP A O 1
ATOM 2181 N N . ASP A 1 275 ? -0.618 -10.223 -11.559 1.00 95.88 275 ASP A N 1
ATOM 2182 C CA . ASP A 1 275 ? 0.118 -9.306 -12.425 1.00 95.88 275 ASP A CA 1
ATOM 2183 C C . ASP A 1 275 ? 0.333 -7.953 -11.738 1.00 95.88 275 ASP A C 1
ATOM 2185 O O . ASP A 1 275 ? -0.342 -6.968 -12.023 1.00 95.88 275 ASP A O 1
ATOM 2189 N N . ASN A 1 276 ? 1.263 -7.933 -10.785 1.00 94.62 276 ASN A N 1
ATOM 2190 C CA . ASN A 1 276 ? 1.572 -6.768 -9.967 1.00 94.62 276 ASN A CA 1
ATOM 2191 C C . ASN A 1 276 ? 3.092 -6.537 -9.916 1.00 94.62 276 ASN A C 1
ATOM 2193 O O . ASN A 1 276 ? 3.878 -7.488 -9.890 1.00 94.62 276 ASN A O 1
ATOM 2197 N N . HIS A 1 277 ? 3.506 -5.268 -9.878 1.00 94.50 277 HIS A N 1
ATOM 2198 C CA . HIS A 1 277 ? 4.902 -4.847 -9.758 1.00 94.50 277 HIS A CA 1
ATOM 2199 C C . HIS A 1 277 ? 5.622 -5.409 -8.522 1.00 94.50 277 HIS A C 1
ATOM 2201 O O . HIS A 1 277 ? 6.847 -5.494 -8.519 1.00 94.50 277 HIS A O 1
ATOM 2207 N N . THR A 1 278 ? 4.891 -5.809 -7.481 1.00 94.69 278 THR A N 1
ATOM 2208 C CA . THR A 1 278 ? 5.457 -6.415 -6.267 1.00 94.69 278 THR A CA 1
ATOM 2209 C C . THR A 1 278 ? 5.863 -7.881 -6.447 1.00 94.69 278 THR A C 1
ATOM 2211 O O . THR A 1 278 ? 6.625 -8.399 -5.632 1.00 94.69 278 THR A O 1
ATOM 2214 N N . LEU A 1 279 ? 5.382 -8.552 -7.502 1.00 95.50 279 LEU A N 1
ATOM 2215 C CA . LEU A 1 279 ? 5.617 -9.979 -7.756 1.00 95.50 279 LEU A CA 1
ATOM 2216 C C . LEU A 1 279 ? 6.379 -10.250 -9.052 1.00 95.50 279 LEU A C 1
ATOM 2218 O O . LEU A 1 279 ? 7.164 -11.195 -9.114 1.00 95.50 279 LEU A O 1
ATOM 2222 N N . ILE A 1 280 ? 6.132 -9.456 -10.095 1.00 97.69 280 ILE A N 1
ATOM 2223 C CA . ILE A 1 280 ? 6.729 -9.641 -11.417 1.00 97.69 280 ILE A CA 1
ATOM 2224 C C . ILE A 1 280 ? 6.992 -8.296 -12.093 1.00 97.69 280 ILE A C 1
ATOM 2226 O O . ILE A 1 280 ? 6.147 -7.394 -12.105 1.00 97.69 280 ILE A O 1
ATOM 2230 N N . ARG A 1 281 ? 8.190 -8.176 -12.665 1.00 97.62 281 ARG A N 1
ATOM 2231 C CA . ARG A 1 281 ? 8.686 -6.999 -13.384 1.00 97.62 281 ARG A CA 1
ATOM 2232 C C . ARG A 1 281 ? 9.411 -7.440 -14.654 1.00 97.62 281 ARG A C 1
ATOM 2234 O O . ARG A 1 281 ? 9.840 -8.590 -14.753 1.00 97.62 281 ARG A O 1
ATOM 2241 N N . ARG A 1 282 ? 9.610 -6.532 -15.611 1.00 98.12 282 ARG A N 1
ATOM 2242 C CA . ARG A 1 282 ? 10.519 -6.784 -16.741 1.00 98.12 282 ARG A CA 1
ATOM 2243 C C . ARG A 1 282 ? 11.937 -7.035 -16.226 1.00 98.12 282 ARG A C 1
ATOM 2245 O O . ARG A 1 282 ? 12.361 -6.414 -15.250 1.00 98.12 282 ARG A O 1
ATOM 2252 N N . GLU A 1 283 ? 12.676 -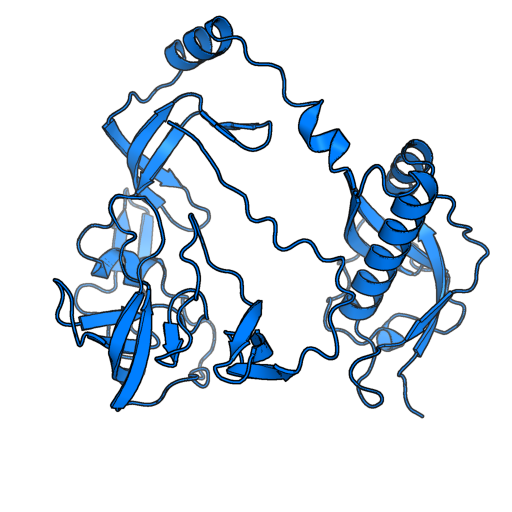7.943 -16.862 1.00 97.81 283 GLU A N 1
ATOM 2253 C CA . GLU A 1 283 ? 14.086 -8.153 -16.510 1.00 97.81 283 GLU A CA 1
ATOM 2254 C C . GLU A 1 283 ? 14.869 -6.829 -16.637 1.00 97.81 283 GLU A C 1
ATOM 2256 O O . GLU A 1 283 ? 14.716 -6.103 -17.618 1.00 97.81 283 GLU A O 1
ATOM 2261 N N . GLY A 1 284 ? 15.668 -6.493 -15.620 1.00 95.81 284 GLY A N 1
ATOM 2262 C CA . GLY A 1 284 ? 16.377 -5.210 -15.503 1.00 95.81 284 GLY A CA 1
ATOM 2263 C C . GLY A 1 284 ? 15.610 -4.135 -14.719 1.00 95.81 284 GLY A C 1
ATOM 2264 O O . GLY A 1 284 ? 16.188 -3.117 -14.336 1.00 95.81 284 GLY A O 1
ATOM 2265 N N . LEU A 1 285 ? 14.320 -4.350 -14.431 1.00 96.25 285 LEU A N 1
ATOM 2266 C CA . LEU A 1 285 ? 13.500 -3.473 -13.585 1.00 96.25 285 LEU A CA 1
ATOM 2267 C C . LEU A 1 285 ? 13.339 -3.989 -12.144 1.00 96.25 285 LEU A C 1
ATOM 2269 O O . LEU A 1 285 ? 12.444 -3.546 -11.424 1.00 96.25 285 LEU A O 1
ATOM 2273 N N . GLN A 1 286 ? 14.206 -4.901 -11.693 1.00 95.62 286 GLN A N 1
ATOM 2274 C CA . GLN A 1 286 ? 14.293 -5.273 -10.275 1.00 95.62 286 GLN A CA 1
ATOM 2275 C C . GLN A 1 286 ? 14.751 -4.063 -9.448 1.00 95.62 286 GLN A C 1
ATOM 2277 O O . GLN A 1 286 ? 15.554 -3.294 -9.978 1.00 95.62 286 GLN A O 1
ATOM 2282 N N . PRO A 1 287 ? 14.286 -3.889 -8.200 1.00 93.19 287 PRO A N 1
ATOM 2283 C CA . PRO A 1 287 ? 14.744 -2.817 -7.306 1.00 93.19 287 PRO A CA 1
ATOM 2284 C C . PRO A 1 287 ? 16.274 -2.701 -7.287 1.00 93.19 287 PRO A C 1
ATOM 2286 O O . PRO A 1 287 ? 16.955 -3.725 -7.183 1.00 93.19 287 PRO A O 1
ATOM 2289 N N . GLN A 1 288 ? 16.817 -1.485 -7.422 1.00 93.75 288 GLN A N 1
ATOM 2290 C CA . GLN A 1 288 ? 18.269 -1.258 -7.370 1.00 93.75 288 GLN A CA 1
ATOM 2291 C C . GLN A 1 288 ? 18.805 -1.517 -5.960 1.00 93.75 288 GLN A C 1
ATOM 2293 O O . GLN A 1 288 ? 19.858 -2.136 -5.797 1.00 93.75 288 GLN A O 1
ATOM 2298 N N . THR A 1 289 ? 18.028 -1.107 -4.959 1.00 92.31 289 THR A N 1
ATOM 2299 C CA . THR A 1 289 ? 18.280 -1.379 -3.546 1.00 92.31 289 THR A CA 1
ATOM 2300 C C . THR A 1 289 ? 17.243 -2.371 -3.043 1.00 92.31 289 THR A C 1
ATOM 2302 O O . THR A 1 289 ? 16.040 -2.191 -3.224 1.00 92.31 289 THR A O 1
ATOM 2305 N N . ARG A 1 290 ? 17.714 -3.448 -2.417 1.00 93.88 290 ARG A N 1
ATOM 2306 C CA . ARG A 1 290 ? 16.840 -4.452 -1.808 1.00 93.88 290 ARG A CA 1
ATOM 2307 C C . ARG A 1 290 ? 16.306 -3.895 -0.497 1.00 93.88 290 ARG A C 1
ATOM 2309 O O . ARG A 1 290 ? 17.095 -3.432 0.318 1.00 93.88 290 ARG A O 1
ATOM 2316 N N . VAL A 1 291 ? 15.004 -4.012 -0.268 1.00 90.81 291 VAL A N 1
ATOM 2317 C CA . VAL A 1 291 ? 14.371 -3.530 0.967 1.00 90.81 291 VAL A CA 1
ATOM 2318 C C . VAL A 1 291 ? 13.850 -4.678 1.831 1.00 90.81 291 VAL A C 1
ATOM 2320 O O . VAL A 1 291 ? 13.546 -5.773 1.334 1.00 90.81 291 VAL A O 1
ATOM 2323 N N . LYS A 1 292 ? 13.721 -4.431 3.140 1.00 87.88 292 LYS A N 1
ATOM 2324 C CA . LYS A 1 292 ? 12.854 -5.237 4.010 1.00 87.88 292 LYS A CA 1
ATOM 2325 C C . LYS A 1 292 ? 11.405 -4.888 3.639 1.00 87.88 292 LYS A C 1
ATOM 2327 O O . LYS A 1 292 ? 11.066 -3.721 3.510 1.00 87.88 292 LYS A O 1
ATOM 2332 N N . GLY A 1 293 ? 10.552 -5.888 3.419 1.00 86.19 293 GLY A N 1
ATOM 2333 C CA . GLY A 1 293 ? 9.152 -5.651 3.033 1.00 86.19 293 GLY A CA 1
ATOM 2334 C C . GLY A 1 293 ? 8.911 -5.647 1.520 1.00 86.19 293 GLY A C 1
ATOM 2335 O O . GLY A 1 293 ? 9.323 -6.580 0.831 1.00 86.19 293 GLY A O 1
ATOM 2336 N N . ILE A 1 294 ? 8.151 -4.679 1.005 1.00 86.00 294 ILE A N 1
ATOM 2337 C CA . ILE A 1 294 ? 7.721 -4.603 -0.400 1.00 86.00 294 ILE A CA 1
ATOM 2338 C C . ILE A 1 294 ? 8.326 -3.352 -1.032 1.00 86.00 294 ILE A C 1
ATOM 2340 O O . ILE A 1 294 ? 8.080 -2.250 -0.557 1.00 86.00 294 ILE A O 1
ATOM 2344 N N . SER A 1 295 ? 9.097 -3.507 -2.111 1.00 90.62 295 SER A N 1
ATOM 2345 C CA . SER A 1 295 ? 9.639 -2.347 -2.823 1.00 90.62 295 SER A CA 1
ATOM 2346 C C . SER A 1 295 ? 8.539 -1.496 -3.458 1.00 90.62 295 SER A C 1
ATOM 2348 O O . SER A 1 295 ? 7.540 -2.009 -3.970 1.00 90.62 295 SER A O 1
ATOM 2350 N N . LYS A 1 296 ? 8.761 -0.176 -3.419 1.00 92.38 296 LYS A N 1
ATOM 2351 C CA . LYS A 1 296 ? 7.829 0.859 -3.880 1.00 92.38 296 LYS A CA 1
ATOM 2352 C C . LYS A 1 296 ? 7.481 0.681 -5.364 1.00 92.38 296 LYS A C 1
ATOM 2354 O O . LYS A 1 296 ? 8.254 0.116 -6.141 1.00 92.38 296 LYS A O 1
ATOM 2359 N N . ARG A 1 297 ? 6.313 1.200 -5.763 1.00 94.00 297 ARG A N 1
ATOM 2360 C CA . ARG A 1 297 ? 5.863 1.230 -7.167 1.00 94.00 297 ARG A CA 1
ATOM 2361 C C . ARG A 1 297 ? 6.701 2.168 -8.027 1.00 94.00 297 ARG A C 1
ATOM 2363 O O . ARG A 1 297 ? 7.012 1.821 -9.164 1.00 94.00 297 ARG A O 1
ATOM 2370 N N . LEU A 1 298 ? 7.019 3.341 -7.487 1.00 95.81 298 LEU A N 1
ATOM 2371 C CA . LEU A 1 298 ? 7.833 4.361 -8.134 1.00 95.81 298 LEU A CA 1
ATOM 2372 C C . LEU A 1 298 ? 9.249 4.299 -7.559 1.00 95.81 298 LEU A C 1
ATOM 2374 O O . LEU A 1 298 ? 9.420 4.330 -6.342 1.00 95.81 298 LEU A O 1
ATOM 2378 N N . GLU A 1 299 ? 10.252 4.236 -8.428 1.00 95.38 299 GLU A N 1
ATOM 2379 C CA . GLU A 1 299 ? 11.667 4.237 -8.044 1.00 95.38 299 GLU A CA 1
ATOM 2380 C C . GLU A 1 299 ? 12.423 5.262 -8.886 1.00 95.38 299 GLU A C 1
ATOM 2382 O O . GLU A 1 299 ? 12.315 5.268 -10.114 1.00 95.38 299 GLU A O 1
ATOM 2387 N N . ILE A 1 300 ? 13.201 6.127 -8.234 1.00 94.69 300 ILE A N 1
ATOM 2388 C CA . ILE A 1 300 ? 14.126 7.021 -8.929 1.00 94.69 300 ILE A CA 1
ATOM 2389 C C . ILE A 1 300 ? 15.437 6.267 -9.141 1.00 94.69 300 ILE A C 1
ATOM 2391 O O . ILE A 1 300 ? 16.075 5.834 -8.187 1.00 94.69 300 ILE A O 1
ATOM 2395 N N . ARG A 1 301 ? 15.852 6.129 -10.398 1.00 93.88 301 ARG A N 1
ATOM 2396 C CA . ARG A 1 301 ? 17.062 5.415 -10.800 1.00 93.88 301 ARG A CA 1
ATOM 2397 C C . ARG A 1 301 ? 18.061 6.342 -11.456 1.00 93.88 301 ARG A C 1
ATOM 2399 O O . ARG A 1 301 ? 17.692 7.183 -12.276 1.00 93.88 301 ARG A O 1
ATOM 2406 N N . ARG A 1 302 ? 19.340 6.111 -11.165 1.00 92.75 302 ARG A N 1
ATOM 2407 C CA . ARG A 1 302 ? 20.451 6.685 -11.928 1.00 92.75 302 ARG A CA 1
ATOM 2408 C C . ARG A 1 302 ? 20.747 5.803 -13.141 1.00 92.75 302 ARG A C 1
ATOM 2410 O O . ARG A 1 302 ? 20.985 4.606 -12.986 1.00 92.75 302 ARG A O 1
ATOM 2417 N N . ARG A 1 303 ? 20.723 6.393 -14.336 1.00 91.38 303 ARG A N 1
ATOM 2418 C CA . ARG A 1 303 ? 21.137 5.763 -15.597 1.00 91.38 303 ARG A CA 1
ATOM 2419 C C . ARG A 1 303 ? 22.664 5.746 -15.729 1.00 91.38 303 ARG A C 1
ATOM 2421 O O . ARG A 1 303 ? 23.364 6.476 -15.029 1.00 91.38 303 ARG A O 1
ATOM 2428 N N . ASP A 1 304 ? 23.169 4.965 -16.683 1.00 92.12 304 ASP A N 1
ATOM 2429 C CA . ASP A 1 304 ? 24.608 4.853 -16.978 1.00 92.12 304 ASP A CA 1
ATOM 2430 C C . ASP A 1 304 ? 25.250 6.190 -17.396 1.00 92.12 304 ASP A C 1
ATOM 2432 O O . ASP A 1 304 ? 26.441 6.404 -17.183 1.00 92.12 304 ASP A O 1
ATOM 2436 N N . ASP A 1 305 ? 24.465 7.113 -17.961 1.00 93.88 305 ASP A N 1
ATOM 2437 C CA . ASP A 1 305 ? 24.898 8.468 -18.331 1.00 93.88 305 ASP A CA 1
ATOM 2438 C C . ASP A 1 305 ? 24.884 9.466 -17.152 1.00 93.88 305 ASP A C 1
ATOM 2440 O O . ASP A 1 305 ? 25.194 10.645 -17.327 1.00 93.88 305 ASP A O 1
ATOM 2444 N N . GLY A 1 306 ? 24.519 9.009 -15.948 1.00 92.50 306 GLY A N 1
ATOM 2445 C CA . GLY A 1 306 ? 24.393 9.823 -14.740 1.00 92.50 306 GLY A CA 1
ATOM 2446 C C . GLY A 1 306 ? 23.072 10.588 -14.613 1.00 92.50 306 GLY A C 1
ATOM 2447 O O . GLY A 1 306 ? 22.843 11.210 -13.574 1.00 92.50 306 GLY A O 1
ATOM 2448 N N . THR A 1 30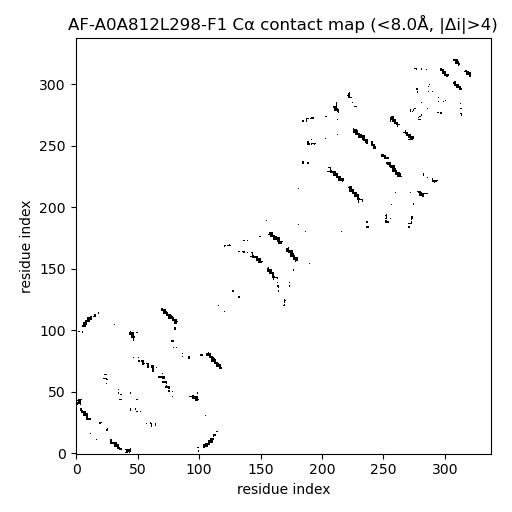7 ? 22.187 10.543 -15.614 1.00 92.81 307 THR A N 1
ATOM 2449 C CA . THR A 1 307 ? 20.856 11.158 -15.522 1.00 92.81 307 THR A CA 1
ATOM 2450 C C . THR A 1 307 ? 19.934 10.351 -14.609 1.00 92.81 307 THR A C 1
ATOM 2452 O O . THR A 1 307 ? 20.122 9.150 -14.408 1.00 92.81 307 THR A O 1
ATOM 2455 N N . MET A 1 308 ? 18.936 11.019 -14.028 1.00 94.44 308 MET A N 1
ATOM 2456 C CA . MET A 1 308 ? 17.958 10.394 -13.135 1.00 94.44 308 MET A CA 1
ATOM 2457 C C . MET A 1 308 ? 16.621 10.216 -13.860 1.00 94.44 308 MET A C 1
ATOM 2459 O O . MET A 1 308 ? 16.149 11.121 -14.555 1.00 94.44 308 MET A O 1
ATOM 2463 N N . GLU A 1 309 ? 15.985 9.066 -13.676 1.00 96.19 309 GLU A N 1
ATOM 2464 C CA . GLU A 1 309 ? 14.630 8.793 -14.154 1.00 96.19 309 GLU A CA 1
ATOM 2465 C C . GLU A 1 309 ? 13.764 8.226 -13.034 1.00 96.19 309 GLU A C 1
ATOM 2467 O O . GLU A 1 309 ? 14.233 7.429 -12.232 1.00 96.19 309 GLU A O 1
ATOM 2472 N N . GLN A 1 310 ? 12.493 8.609 -12.992 1.00 96.12 310 GLN A N 1
ATOM 2473 C CA . GLN A 1 310 ? 11.491 7.943 -12.175 1.00 96.12 310 GLN A CA 1
ATOM 2474 C C . GLN A 1 310 ? 10.852 6.839 -13.017 1.00 96.12 310 GLN A C 1
ATOM 2476 O O . GLN A 1 310 ? 10.349 7.093 -14.116 1.00 96.12 310 GLN A O 1
ATOM 2481 N N . VAL A 1 311 ? 10.892 5.611 -12.514 1.00 96.81 311 VAL A N 1
ATOM 2482 C CA . VAL A 1 311 ? 10.329 4.426 -13.160 1.00 96.81 311 VAL A CA 1
ATOM 2483 C C . VAL A 1 311 ? 9.087 3.990 -12.395 1.00 96.81 311 VAL A C 1
ATOM 2485 O O . VAL A 1 311 ? 9.166 3.729 -11.197 1.00 96.81 311 VAL A O 1
ATOM 2488 N N . ASP A 1 312 ? 7.955 3.863 -13.087 1.00 96.31 312 ASP A N 1
ATOM 2489 C CA . ASP A 1 312 ? 6.774 3.175 -12.559 1.00 96.31 312 ASP A CA 1
ATOM 2490 C C . ASP A 1 312 ? 6.868 1.683 -12.885 1.00 96.31 312 ASP A C 1
ATOM 2492 O O . ASP A 1 312 ? 6.742 1.269 -14.036 1.00 96.31 312 ASP A O 1
ATOM 2496 N N . HIS A 1 313 ? 7.086 0.843 -11.875 1.00 94.69 313 HIS A N 1
ATOM 2497 C CA . HIS A 1 313 ? 7.248 -0.600 -12.063 1.00 94.69 313 HIS A CA 1
ATOM 2498 C C . HIS A 1 313 ? 5.967 -1.333 -12.465 1.00 94.69 313 HIS A C 1
ATOM 2500 O O . HIS A 1 313 ? 6.033 -2.502 -12.864 1.00 94.69 313 HIS A O 1
ATOM 2506 N N . LEU A 1 314 ? 4.801 -0.693 -12.342 1.00 93.31 314 LEU A N 1
ATOM 2507 C CA . LEU A 1 314 ? 3.545 -1.269 -12.802 1.00 93.31 314 LEU A CA 1
ATOM 2508 C C . LEU A 1 314 ? 3.366 -1.040 -14.304 1.00 93.31 314 LEU A C 1
ATOM 2510 O O . LEU A 1 314 ? 3.133 -2.004 -15.031 1.00 93.31 314 LEU A O 1
ATOM 2514 N N . THR A 1 315 ? 3.507 0.207 -14.756 1.00 94.62 315 THR A N 1
ATOM 2515 C CA . THR A 1 315 ? 3.264 0.619 -16.153 1.00 94.62 315 THR A CA 1
ATOM 2516 C C . THR A 1 315 ? 4.505 0.561 -17.043 1.00 94.62 315 THR A C 1
ATOM 2518 O O . THR A 1 315 ? 4.385 0.655 -18.260 1.00 94.62 315 THR A O 1
ATOM 2521 N N . GLU A 1 316 ? 5.690 0.399 -16.449 1.00 94.56 316 GLU A N 1
ATOM 2522 C CA . GLU A 1 316 ? 7.010 0.478 -17.093 1.00 94.56 316 GLU A CA 1
ATOM 2523 C C . GLU A 1 316 ? 7.333 1.852 -17.702 1.00 94.56 316 GLU A C 1
ATOM 2525 O O . GLU A 1 316 ? 8.329 2.006 -18.416 1.00 94.56 316 GLU A O 1
ATOM 2530 N N . HIS A 1 317 ? 6.517 2.866 -17.404 1.00 95.00 317 HIS A N 1
ATOM 2531 C CA . HIS A 1 317 ? 6.735 4.221 -17.875 1.00 95.00 317 HIS A CA 1
ATOM 2532 C C . HIS A 1 317 ? 7.948 4.849 -17.175 1.00 95.00 317 HIS A C 1
ATOM 2534 O O . HIS A 1 317 ? 8.173 4.653 -15.978 1.00 95.00 317 HIS A O 1
ATOM 2540 N N . ARG A 1 318 ? 8.743 5.604 -17.940 1.00 95.88 318 ARG A N 1
ATOM 2541 C CA . ARG A 1 318 ? 9.974 6.252 -17.476 1.00 95.88 318 ARG A CA 1
ATOM 2542 C C . ARG A 1 318 ? 9.854 7.753 -17.677 1.00 95.88 318 ARG A C 1
ATOM 2544 O O . ARG A 1 318 ? 9.776 8.217 -18.813 1.00 95.88 318 ARG A O 1
ATOM 2551 N N . LYS A 1 319 ? 9.872 8.506 -16.582 1.00 94.81 319 LYS A N 1
ATOM 2552 C CA . LYS A 1 319 ? 9.822 9.970 -16.595 1.00 94.81 319 LYS A CA 1
ATOM 2553 C C . LYS A 1 319 ? 11.215 10.516 -16.267 1.00 94.81 319 LYS A C 1
ATOM 2555 O O . LYS A 1 319 ? 11.733 10.215 -15.191 1.00 94.81 319 LYS A O 1
ATOM 2560 N N . PRO A 1 320 ? 11.855 11.296 -17.157 1.00 95.06 320 PRO A N 1
ATOM 2561 C CA . PRO A 1 320 ? 13.084 12.002 -16.811 1.00 95.06 320 PRO A CA 1
ATOM 2562 C C . PRO A 1 320 ? 12.834 12.920 -15.613 1.00 95.06 320 PRO A C 1
ATOM 2564 O O . PRO A 1 320 ? 11.857 13.670 -15.614 1.00 95.06 320 PRO A O 1
ATOM 2567 N N . VAL A 1 321 ? 13.705 12.884 -14.606 1.00 94.12 321 VAL A N 1
ATOM 2568 C CA . VAL A 1 321 ? 13.590 13.792 -13.461 1.00 94.12 321 VAL A CA 1
ATOM 2569 C C . VAL A 1 321 ? 14.361 15.065 -13.796 1.00 94.12 321 VAL A C 1
ATOM 2571 O O . VAL A 1 321 ? 15.592 15.100 -13.772 1.00 94.12 321 VAL A O 1
ATOM 2574 N N . SER A 1 322 ? 13.641 16.116 -14.190 1.00 84.56 322 SER A N 1
ATOM 2575 C CA . SER A 1 322 ? 14.236 17.420 -14.486 1.00 84.56 322 SER A CA 1
ATOM 2576 C C . SER A 1 322 ? 14.774 18.030 -13.197 1.00 84.56 322 SER A C 1
ATOM 2578 O O . SER A 1 322 ? 13.972 18.428 -12.363 1.00 84.56 322 SER A O 1
ATOM 2580 N N . LYS A 1 323 ? 16.110 18.065 -13.052 1.00 66.94 323 LYS A N 1
ATOM 2581 C CA . LYS A 1 323 ? 16.871 18.680 -11.945 1.00 66.94 323 LYS A CA 1
ATOM 2582 C C . LYS A 1 323 ? 16.121 18.638 -10.612 1.00 66.94 323 LYS A C 1
ATOM 2584 O O . LYS A 1 323 ? 15.449 19.593 -10.243 1.00 66.94 323 LYS A O 1
ATOM 2589 N N . ILE A 1 324 ? 16.286 17.526 -9.904 1.00 57.34 324 ILE A N 1
ATOM 2590 C CA . ILE A 1 324 ? 15.969 17.431 -8.479 1.00 57.34 324 ILE A CA 1
ATOM 2591 C C . ILE A 1 324 ? 16.608 18.658 -7.816 1.00 57.34 324 ILE A C 1
ATOM 2593 O O . ILE A 1 324 ? 17.819 18.855 -7.959 1.00 57.34 324 ILE A O 1
ATOM 2597 N N . ASN A 1 325 ? 15.799 19.517 -7.186 1.00 54.50 325 ASN A N 1
ATOM 2598 C CA . ASN A 1 325 ? 16.316 20.507 -6.245 1.00 54.50 325 ASN A CA 1
ATOM 2599 C C . ASN A 1 325 ? 17.224 19.724 -5.301 1.00 54.50 325 ASN A C 1
ATOM 2601 O O . ASN A 1 325 ? 16.755 18.770 -4.688 1.00 54.50 325 ASN A O 1
ATOM 2605 N N . ALA A 1 326 ? 18.518 20.044 -5.289 1.00 53.59 326 ALA A N 1
ATOM 2606 C CA . ALA A 1 326 ? 19.592 19.202 -4.756 1.00 53.59 326 ALA A CA 1
ATOM 2607 C C . ALA A 1 326 ? 19.513 18.919 -3.237 1.00 53.59 326 ALA A C 1
ATOM 2609 O O . ALA A 1 326 ? 20.455 18.365 -2.682 1.00 53.59 326 ALA A O 1
ATOM 2610 N N . ASP A 1 327 ? 18.387 19.255 -2.611 1.00 57.12 327 ASP A N 1
ATOM 2611 C CA . ASP A 1 327 ? 18.107 19.177 -1.184 1.00 57.12 327 ASP A CA 1
ATOM 2612 C C . ASP A 1 327 ? 17.154 18.020 -0.821 1.00 57.12 327 ASP A C 1
ATOM 2614 O O . ASP A 1 327 ? 16.847 17.838 0.352 1.00 57.12 327 ASP A O 1
ATOM 2618 N N . MET A 1 328 ? 16.691 17.203 -1.783 1.00 55.22 328 MET A N 1
ATOM 2619 C CA . MET A 1 328 ? 16.083 15.904 -1.446 1.00 55.22 328 MET A CA 1
ATOM 2620 C C . MET A 1 328 ? 17.191 14.918 -1.079 1.00 55.22 328 MET A C 1
ATOM 2622 O O . MET A 1 328 ? 17.718 14.182 -1.916 1.00 55.22 328 MET A O 1
ATOM 2626 N N . ASP A 1 329 ? 17.567 15.008 0.190 1.00 49.97 329 ASP A N 1
ATOM 2627 C CA . ASP A 1 329 ? 18.573 14.223 0.880 1.00 49.97 329 ASP A CA 1
ATOM 2628 C C . ASP A 1 329 ? 18.305 12.722 0.667 1.00 49.97 329 ASP A C 1
ATOM 2630 O O . ASP A 1 329 ? 17.329 12.156 1.151 1.00 49.97 329 ASP A O 1
ATOM 2634 N N . MET A 1 330 ? 19.164 12.072 -0.123 1.00 56.06 330 MET A N 1
ATOM 2635 C CA . MET A 1 330 ? 19.180 10.616 -0.325 1.00 56.06 330 MET A CA 1
ATOM 2636 C C . MET A 1 330 ? 19.877 9.936 0.864 1.00 56.06 330 MET A C 1
ATOM 2638 O O . MET A 1 330 ? 20.747 9.081 0.681 1.00 56.06 330 MET A O 1
ATOM 2642 N N . SER A 1 331 ? 19.543 10.355 2.083 1.00 51.22 331 SER A N 1
ATOM 2643 C CA . SER A 1 331 ? 20.021 9.766 3.327 1.00 51.22 331 SER A CA 1
ATOM 2644 C C . SER A 1 331 ? 19.111 8.603 3.734 1.00 51.22 331 SER A C 1
ATOM 2646 O O . SER A 1 331 ? 18.520 8.590 4.804 1.00 51.22 331 SER A O 1
ATOM 2648 N N . ASP A 1 332 ? 19.070 7.553 2.903 1.00 50.62 332 ASP A N 1
ATOM 2649 C CA . ASP A 1 332 ? 18.773 6.199 3.398 1.00 50.62 332 ASP A CA 1
ATOM 2650 C C . ASP A 1 332 ? 20.005 5.721 4.195 1.00 50.62 332 ASP A C 1
ATOM 2652 O O . ASP A 1 332 ? 20.771 4.853 3.767 1.00 50.62 332 ASP A O 1
ATOM 2656 N N . SER A 1 333 ? 20.272 6.368 5.332 1.00 47.00 333 SER A N 1
ATOM 2657 C CA . SER A 1 333 ? 21.308 5.968 6.278 1.00 47.00 333 SER A CA 1
ATOM 2658 C C . SER A 1 333 ? 20.718 5.038 7.332 1.00 47.00 333 SER A C 1
ATOM 2660 O O . SER A 1 333 ? 20.667 5.382 8.508 1.00 47.00 333 SER A O 1
ATOM 2662 N N . ASP A 1 334 ? 20.358 3.823 6.917 1.00 48.22 334 ASP A N 1
ATOM 2663 C CA . ASP A 1 334 ? 20.352 2.663 7.815 1.00 48.22 334 ASP A CA 1
ATOM 2664 C C . ASP A 1 334 ? 21.815 2.255 8.058 1.00 48.22 334 ASP A C 1
ATOM 2666 O O . ASP A 1 334 ? 22.320 1.250 7.550 1.00 48.22 334 ASP A O 1
ATOM 2670 N N . SER A 1 335 ? 22.545 3.088 8.802 1.00 46.91 335 SER A N 1
ATOM 2671 C CA . SER A 1 335 ? 23.793 2.674 9.433 1.00 46.91 335 SER A CA 1
ATOM 2672 C C . SER A 1 335 ? 23.490 2.187 10.845 1.00 46.91 335 SER A C 1
ATOM 2674 O O . SER A 1 335 ? 23.823 2.858 11.821 1.00 46.91 335 SER A O 1
ATOM 2676 N N . ASP A 1 336 ? 22.892 1.001 10.944 1.00 47.34 336 ASP A N 1
ATOM 2677 C CA . ASP A 1 336 ? 23.044 0.170 12.135 1.00 47.34 336 ASP A CA 1
ATOM 2678 C C . ASP A 1 336 ? 24.516 -0.272 12.183 1.00 47.34 336 ASP A C 1
ATOM 2680 O O . ASP A 1 336 ? 24.945 -1.201 11.493 1.00 47.34 336 ASP A O 1
ATOM 2684 N N . GLN A 1 337 ? 25.323 0.486 12.928 1.00 41.84 337 GLN A N 1
ATOM 2685 C CA . GLN A 1 337 ? 26.664 0.079 13.330 1.00 41.84 337 GLN A CA 1
ATOM 2686 C C . GLN A 1 337 ? 26.536 -0.977 14.435 1.00 41.84 337 GLN A C 1
ATOM 2688 O O . GLN A 1 337 ? 26.124 -0.647 15.547 1.00 41.84 337 GLN A O 1
ATOM 2693 N N . ASP A 1 338 ? 26.913 -2.217 14.115 1.00 43.59 338 ASP A N 1
ATOM 2694 C CA . ASP A 1 338 ? 27.345 -3.236 15.086 1.00 43.59 338 ASP A CA 1
ATOM 2695 C C . ASP A 1 338 ? 28.840 -3.080 15.418 1.00 43.59 338 ASP A C 1
ATOM 2697 O O . ASP A 1 338 ? 29.644 -2.851 14.476 1.00 43.59 338 ASP A O 1
#

Nearest PDB structures (foldseek):
  7lp4-assembly1_A  TM=6.902E-01  e=1.596E+00  Homo sapiens
  6rss-assembly1_A  TM=5.223E-01  e=2.264E+00  Homo sapiens